Protein AF-A0A7S4DH66-F1 (afdb_monomer_lite)

Sequence (296 aa):
ASFRMEGTQPLGPPASRAYGKSNIKGFPLEKGFASVQVKFEHSSDQASDHWSGTGAANQDSVEALQFEDLRPDNRMARKAELARESRKRKKVYIQNLQEKAKRYQAKVEQLEKRQARFLSTLGLNGGGRDEQNRRLEQMQLLKRMATELEDTKKPQGEKREEIKKLLEAFTSNSRNRQHKISGLVDKVKDCLTPGLQAKYALWLLTQDERFYDESKFWPSLAYQEIGITADQAEKLKANKKLMTERREELNRTLNDLEMLRDRAVRHVNSLNEAIDRMQSHLNPEQQAKFAVWVAK

pLDDT: mean 72.24, std 22.21, range [25.38, 95.62]

Structure (mmCIF, N/CA/C/O backbone):
data_AF-A0A7S4DH66-F1
#
_entry.id   AF-A0A7S4DH66-F1
#
loop_
_atom_site.group_PDB
_atom_site.id
_atom_site.type_symbol
_atom_site.label_atom_id
_atom_site.label_alt_id
_atom_site.label_comp_id
_atom_site.label_asym_id
_atom_site.label_entity_id
_atom_site.label_seq_id
_atom_site.pdbx_PDB_ins_code
_atom_site.Cartn_x
_atom_site.Cartn_y
_atom_site.Cartn_z
_atom_site.occupancy
_atom_site.B_iso_or_equiv
_atom_site.auth_seq_id
_atom_site.auth_comp_id
_atom_site.auth_asym_id
_atom_site.auth_atom_id
_atom_site.pdbx_PDB_model_num
ATOM 1 N N . ALA A 1 1 ? -26.267 -63.030 -6.751 1.00 42.97 1 ALA A N 1
ATOM 2 C CA . ALA A 1 1 ? -26.411 -61.894 -7.679 1.00 42.97 1 ALA A CA 1
ATOM 3 C C . ALA A 1 1 ? -25.036 -61.268 -7.860 1.00 42.97 1 ALA A C 1
ATOM 5 O O . ALA A 1 1 ? -24.485 -60.737 -6.905 1.00 42.97 1 ALA A O 1
ATOM 6 N N . SER A 1 2 ? -24.438 -61.475 -9.030 1.00 32.88 2 SER A N 1
ATOM 7 C CA . SER A 1 2 ? -23.060 -61.105 -9.355 1.00 32.88 2 SER A CA 1
ATOM 8 C C . SER A 1 2 ? -22.958 -59.608 -9.641 1.00 32.88 2 SER A C 1
ATOM 10 O O . SER A 1 2 ? -23.637 -59.121 -10.543 1.00 32.88 2 SER A O 1
ATOM 12 N N . PHE A 1 3 ? -22.115 -58.890 -8.898 1.00 32.00 3 PHE A N 1
ATOM 13 C CA . PHE A 1 3 ? -21.807 -57.483 -9.161 1.00 32.00 3 PHE A CA 1
ATOM 14 C C . PHE A 1 3 ? -20.460 -57.387 -9.883 1.00 32.00 3 PHE A C 1
ATOM 16 O O . PHE A 1 3 ? -19.442 -57.898 -9.418 1.00 32.00 3 PHE A O 1
ATOM 23 N N . ARG A 1 4 ? -20.506 -56.800 -11.077 1.00 33.62 4 ARG A N 1
ATOM 24 C CA . ARG A 1 4 ? -19.429 -56.690 -12.063 1.00 33.62 4 ARG A CA 1
ATOM 25 C C . ARG A 1 4 ? -18.629 -55.416 -11.772 1.00 33.62 4 ARG A C 1
ATOM 27 O O . ARG A 1 4 ? -19.226 -54.358 -11.615 1.00 33.62 4 ARG A O 1
ATOM 34 N N . MET A 1 5 ? -17.302 -55.522 -11.699 1.00 34.84 5 MET A N 1
ATOM 35 C CA . MET A 1 5 ? -16.390 -54.373 -11.662 1.00 34.84 5 MET A CA 1
ATOM 36 C C . MET A 1 5 ? -16.243 -53.795 -13.076 1.00 34.84 5 MET A C 1
ATOM 38 O O . MET A 1 5 ? -15.890 -54.535 -13.996 1.00 34.84 5 MET A O 1
ATOM 42 N N . GLU A 1 6 ? -16.507 -52.498 -13.246 1.00 37.34 6 GLU A N 1
ATOM 43 C CA . GLU A 1 6 ? -16.183 -51.749 -14.465 1.00 37.34 6 GLU A CA 1
ATOM 44 C C . GLU A 1 6 ? -14.878 -50.969 -14.296 1.00 37.34 6 GLU A C 1
ATOM 46 O O . GLU A 1 6 ? -14.558 -50.453 -13.225 1.00 37.34 6 GLU A O 1
ATOM 51 N N . GLY A 1 7 ? -14.106 -50.970 -15.381 1.00 34.94 7 GLY A N 1
ATOM 52 C CA . GLY A 1 7 ? -12.720 -50.544 -15.448 1.00 34.94 7 GLY A CA 1
ATOM 53 C C . GLY A 1 7 ? -12.531 -49.039 -15.610 1.00 34.94 7 GLY A C 1
ATOM 54 O O . GLY A 1 7 ? -13.326 -48.322 -16.212 1.00 34.94 7 GLY A O 1
ATOM 55 N N . THR A 1 8 ? -11.400 -48.596 -15.086 1.00 35.25 8 THR A N 1
ATOM 56 C CA . THR A 1 8 ? -10.808 -47.270 -15.208 1.00 35.25 8 THR A CA 1
ATOM 57 C C . THR A 1 8 ? -10.301 -47.004 -16.632 1.00 35.25 8 THR A C 1
ATOM 59 O O . THR A 1 8 ? -9.522 -47.779 -17.184 1.00 35.25 8 THR A O 1
ATOM 62 N N . GLN A 1 9 ? -10.710 -45.875 -17.221 1.00 40.91 9 GLN A N 1
ATOM 63 C CA . GLN A 1 9 ? -10.116 -45.311 -18.442 1.00 40.91 9 GLN A CA 1
ATOM 64 C C . GLN A 1 9 ? -9.040 -44.262 -18.088 1.00 40.91 9 GLN A C 1
ATOM 66 O O . GLN A 1 9 ? -9.241 -43.495 -17.142 1.00 40.91 9 GLN A O 1
ATOM 71 N N . PRO A 1 10 ? -7.915 -44.180 -18.827 1.00 37.31 10 PRO A N 1
ATOM 72 C CA . PRO A 1 10 ? -6.885 -43.168 -18.609 1.00 37.31 10 PRO A CA 1
ATOM 73 C C . PRO A 1 10 ? -7.208 -41.832 -19.306 1.00 37.31 10 PRO A C 1
ATOM 75 O O . PRO A 1 10 ? -7.624 -41.789 -20.463 1.00 37.31 10 PRO A O 1
ATOM 78 N N . LEU A 1 11 ? -6.971 -40.733 -18.585 1.00 39.19 11 LEU A N 1
ATOM 79 C CA . LEU A 1 11 ? -7.099 -39.347 -19.044 1.00 39.19 11 LEU A CA 1
ATOM 80 C C . LEU A 1 11 ? -5.977 -38.988 -20.036 1.00 39.19 11 LEU A C 1
ATOM 82 O O . LEU A 1 11 ? -4.796 -39.061 -19.697 1.00 39.19 11 LEU A O 1
ATOM 86 N N . GLY A 1 12 ? -6.354 -38.567 -21.245 1.00 36.81 12 GLY A N 1
ATOM 87 C CA . GLY A 1 12 ? -5.457 -37.929 -22.215 1.00 36.81 12 GLY A CA 1
ATOM 88 C C . GLY A 1 12 ? -5.150 -36.459 -21.867 1.00 36.81 12 GLY A C 1
ATOM 89 O O . GLY A 1 12 ? -5.846 -35.859 -21.045 1.00 36.81 12 GLY A O 1
ATOM 90 N N . PRO A 1 13 ? -4.108 -35.860 -22.474 1.00 37.28 13 PRO A N 1
ATOM 91 C CA . PRO A 1 13 ? -3.637 -34.519 -22.127 1.00 37.28 13 PRO A CA 1
ATOM 92 C C . PRO A 1 13 ? -4.559 -33.406 -22.669 1.00 37.28 13 PRO A C 1
ATOM 94 O O . PRO A 1 13 ? -5.161 -33.570 -23.734 1.00 37.28 13 PRO A O 1
ATOM 97 N N . PRO A 1 14 ? -4.669 -32.252 -21.979 1.00 36.53 14 PRO A N 1
ATOM 98 C CA . PRO A 1 14 ? -5.559 -31.175 -22.393 1.00 36.53 14 PRO A CA 1
ATOM 99 C C . PRO A 1 14 ? -4.993 -30.356 -23.562 1.00 36.53 14 PRO A C 1
ATOM 101 O O . PRO A 1 14 ? -3.810 -30.019 -23.614 1.00 36.53 14 PRO A O 1
ATOM 104 N N . ALA A 1 15 ? -5.895 -30.003 -24.478 1.00 33.44 15 ALA A N 1
ATOM 105 C CA . ALA A 1 15 ? -5.651 -29.209 -25.672 1.00 33.44 15 ALA A CA 1
ATOM 106 C C . ALA A 1 15 ? -5.200 -27.767 -25.365 1.00 33.44 15 ALA A C 1
ATOM 108 O O . ALA A 1 15 ? -5.771 -27.072 -24.521 1.00 33.44 15 ALA A O 1
ATOM 109 N N . SER A 1 16 ? -4.200 -27.303 -26.118 1.00 33.69 16 SER A N 1
ATOM 110 C CA . SER A 1 16 ? -3.684 -25.934 -26.115 1.00 33.69 16 SER A CA 1
ATOM 111 C C . SER A 1 16 ? -4.742 -24.938 -26.605 1.00 33.69 16 SER A C 1
ATOM 113 O O . SER A 1 16 ? -5.236 -25.035 -27.728 1.00 33.69 16 SER A O 1
ATOM 115 N N . ARG A 1 17 ? -5.083 -23.954 -25.767 1.00 33.78 17 ARG A N 1
ATOM 116 C CA . ARG A 1 17 ? -6.003 -22.860 -26.107 1.00 33.78 17 ARG A CA 1
ATOM 117 C C . ARG A 1 17 ? -5.214 -21.678 -26.674 1.00 33.78 17 ARG A C 1
ATOM 119 O O . ARG A 1 17 ? -4.280 -21.192 -26.044 1.00 33.78 17 ARG A O 1
ATOM 126 N N . ALA A 1 18 ? -5.605 -21.241 -27.867 1.00 30.48 18 ALA A N 1
ATOM 127 C CA . ALA A 1 18 ? -5.025 -20.127 -28.605 1.00 30.48 18 ALA A CA 1
ATOM 128 C C . ALA A 1 18 ? -5.111 -18.796 -27.833 1.00 30.48 18 ALA A C 1
ATOM 130 O O . ALA A 1 18 ? -6.173 -18.431 -27.325 1.00 30.48 18 ALA A O 1
ATOM 131 N N . TYR A 1 19 ? -4.001 -18.053 -27.787 1.00 32.53 19 TYR A N 1
ATOM 132 C CA . TYR A 1 19 ? -3.951 -16.696 -27.245 1.00 32.53 19 TYR A CA 1
ATOM 133 C C . TYR A 1 19 ? -4.554 -15.700 -28.242 1.00 32.53 19 TYR A C 1
ATOM 135 O O . TYR A 1 19 ? -4.082 -15.545 -29.369 1.00 32.53 19 TYR A O 1
ATOM 143 N N . GLY A 1 20 ? -5.619 -15.026 -27.807 1.00 28.50 20 GLY A N 1
ATOM 144 C CA . GLY A 1 20 ? -6.251 -13.924 -28.522 1.00 28.50 20 GLY A CA 1
ATOM 145 C C . GLY A 1 20 ? -5.393 -12.658 -28.489 1.00 28.50 20 GLY A C 1
ATOM 146 O O . GLY A 1 20 ? -4.830 -12.291 -27.461 1.00 28.50 20 GLY A O 1
ATOM 147 N N . LYS A 1 21 ? -5.325 -11.983 -29.637 1.00 30.56 21 LYS A N 1
ATOM 148 C CA . LYS A 1 21 ? -4.681 -10.680 -29.835 1.00 30.56 21 LYS A CA 1
ATOM 149 C C . LYS A 1 21 ? -5.405 -9.609 -29.008 1.00 30.56 21 LYS A C 1
ATOM 151 O O . LYS A 1 21 ? -6.563 -9.309 -29.292 1.00 30.56 21 LYS A O 1
ATOM 156 N N . SER A 1 22 ? -4.739 -9.007 -28.022 1.00 33.72 22 SER A N 1
ATOM 157 C CA . SER A 1 22 ? -5.239 -7.810 -27.338 1.00 33.72 22 SER A CA 1
ATOM 158 C C . SER A 1 22 ? -4.733 -6.551 -28.046 1.00 33.72 22 SER A C 1
ATOM 160 O O . SER A 1 22 ? -3.543 -6.253 -28.112 1.00 33.72 22 SER A O 1
ATOM 162 N N . ASN A 1 23 ? -5.684 -5.825 -28.624 1.00 31.75 23 ASN A N 1
ATOM 163 C CA . ASN A 1 23 ? -5.510 -4.549 -29.301 1.00 31.75 23 ASN A CA 1
ATOM 164 C C . ASN A 1 23 ? -5.576 -3.435 -28.240 1.00 31.75 23 ASN A C 1
ATOM 166 O O . ASN A 1 23 ? -6.655 -3.174 -27.711 1.00 31.75 23 ASN A O 1
ATOM 170 N N . ILE A 1 24 ? -4.451 -2.803 -27.888 1.00 35.03 24 ILE A N 1
ATOM 171 C CA . ILE A 1 24 ? -4.434 -1.656 -26.963 1.00 35.03 24 ILE A CA 1
ATOM 1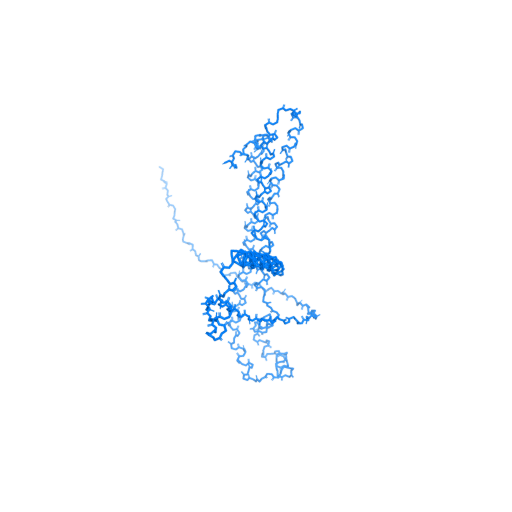72 C C . ILE A 1 24 ? -3.946 -0.420 -27.722 1.00 35.03 24 ILE A C 1
ATOM 174 O O . ILE A 1 24 ? -2.782 -0.316 -28.104 1.00 35.03 24 ILE A O 1
ATOM 178 N N . LYS A 1 25 ? -4.893 0.496 -27.958 1.00 32.78 25 LYS A N 1
ATOM 179 C CA . LYS A 1 25 ? -4.709 1.812 -28.580 1.00 32.78 25 LYS A CA 1
ATOM 180 C C . LYS A 1 25 ? -3.813 2.716 -27.716 1.00 32.78 25 LYS A C 1
ATOM 182 O O . LYS A 1 25 ? -3.770 2.574 -26.498 1.00 32.78 25 LYS A O 1
ATOM 187 N N . GLY A 1 26 ? -3.102 3.620 -28.392 1.00 29.92 26 GLY A N 1
ATOM 188 C CA . GLY A 1 26 ? -2.008 4.443 -27.871 1.00 29.92 26 GLY A CA 1
ATOM 189 C C . GLY A 1 26 ? -2.340 5.394 -26.716 1.00 29.92 26 GLY A C 1
ATOM 190 O O . GLY A 1 26 ? -3.484 5.786 -26.503 1.00 29.92 26 GLY A O 1
ATOM 191 N N . PHE A 1 27 ? -1.284 5.776 -25.997 1.00 33.16 27 PHE A N 1
ATOM 192 C CA . PHE A 1 27 ? -1.305 6.753 -24.909 1.00 33.16 27 PHE A CA 1
ATOM 193 C C . PHE A 1 27 ? -0.785 8.118 -25.395 1.00 33.16 27 PHE A C 1
ATOM 195 O O . PHE A 1 27 ? 0.226 8.149 -26.102 1.00 33.16 27 PHE A O 1
ATOM 202 N N . PRO A 1 28 ? -1.426 9.239 -25.015 1.00 33.78 28 PRO A N 1
ATOM 203 C CA . PRO A 1 28 ? -0.968 10.576 -25.369 1.00 33.78 28 PRO A CA 1
ATOM 204 C C . PRO A 1 28 ? 0.185 11.026 -24.456 1.00 33.78 28 PRO A C 1
ATOM 206 O O . PRO A 1 28 ? 0.188 10.776 -23.252 1.00 33.78 28 PRO A O 1
ATOM 209 N N . LEU A 1 29 ? 1.176 11.689 -25.055 1.00 34.44 29 LEU A N 1
ATOM 210 C CA . LEU A 1 29 ? 2.331 12.294 -24.392 1.00 34.44 29 LEU A CA 1
ATOM 211 C C . LEU A 1 29 ? 2.002 13.737 -23.989 1.00 34.44 29 LEU A C 1
ATOM 213 O O . LEU A 1 29 ? 1.982 14.618 -24.846 1.00 34.44 29 LEU A O 1
ATOM 217 N N . GLU A 1 30 ? 1.790 13.995 -22.698 1.00 32.69 30 GLU A N 1
ATOM 218 C CA . GLU A 1 30 ? 1.794 15.362 -22.162 1.00 32.69 30 GLU A CA 1
ATOM 219 C C . GLU A 1 30 ? 3.194 15.762 -21.679 1.00 32.69 30 GLU A C 1
ATOM 221 O O . GLU A 1 30 ? 3.932 14.985 -21.070 1.00 32.69 30 GLU A O 1
ATOM 226 N N . LYS A 1 31 ? 3.570 16.996 -22.027 1.00 33.97 31 LYS A N 1
ATOM 227 C CA . LYS A 1 31 ? 4.880 17.610 -21.803 1.00 33.97 31 LYS A CA 1
ATOM 228 C C . LYS A 1 31 ? 4.918 18.330 -20.453 1.00 33.97 31 LYS A C 1
ATOM 230 O O . LYS A 1 31 ? 4.022 19.109 -20.154 1.00 33.97 31 LYS A O 1
ATOM 235 N N . GLY A 1 32 ? 6.039 18.193 -19.742 1.00 30.16 32 GLY A N 1
ATOM 236 C CA . GLY A 1 32 ? 6.496 19.173 -18.751 1.00 30.16 32 GLY A CA 1
ATOM 237 C C . GLY A 1 32 ? 7.038 18.555 -17.465 1.00 30.16 32 GLY A C 1
ATOM 238 O O . GLY A 1 32 ? 6.267 18.180 -16.595 1.00 30.16 32 GLY A O 1
ATOM 239 N N . PHE A 1 33 ? 8.365 18.516 -17.305 1.00 28.94 33 PHE A N 1
ATOM 240 C CA . PHE A 1 33 ? 8.993 18.356 -15.990 1.00 28.94 33 PHE A CA 1
ATOM 241 C C . PHE A 1 33 ? 10.180 19.304 -15.838 1.00 28.94 33 PHE A C 1
ATOM 243 O O . PHE A 1 33 ? 11.117 19.292 -16.635 1.00 28.94 33 PHE A O 1
ATOM 250 N N . ALA A 1 34 ? 10.118 20.108 -14.777 1.00 28.95 34 ALA A N 1
ATOM 251 C CA . ALA A 1 34 ? 11.235 20.859 -14.234 1.00 28.95 34 ALA A CA 1
ATOM 252 C C . ALA A 1 34 ? 12.114 19.927 -13.382 1.00 28.95 34 ALA A C 1
ATOM 254 O O . ALA A 1 34 ? 11.617 19.138 -12.577 1.00 28.95 34 ALA A O 1
ATOM 255 N N . SER A 1 35 ? 13.429 20.024 -13.564 1.00 29.34 35 SER A N 1
ATOM 256 C CA . SER A 1 35 ? 14.443 19.255 -12.843 1.00 29.34 35 SER A CA 1
ATOM 257 C C . SER A 1 35 ? 14.685 19.814 -11.437 1.00 29.34 35 SER A C 1
ATOM 259 O O . SER A 1 35 ? 15.022 20.989 -11.298 1.00 29.34 35 SER A O 1
ATOM 261 N N . VAL A 1 36 ? 14.612 18.971 -10.403 1.00 27.59 36 VAL A N 1
ATOM 262 C CA . VAL A 1 36 ? 15.107 19.294 -9.053 1.00 27.59 36 VAL A CA 1
ATOM 263 C C . VAL A 1 36 ? 16.397 18.511 -8.812 1.00 27.59 36 VAL A C 1
ATOM 265 O O . VAL A 1 36 ? 16.381 17.285 -8.738 1.00 27.59 36 VAL A O 1
ATOM 268 N N . GLN A 1 37 ? 17.523 19.220 -8.704 1.00 26.61 37 GLN A N 1
ATOM 269 C CA . GLN A 1 37 ? 18.813 18.654 -8.305 1.00 26.61 37 GLN A CA 1
ATOM 270 C C . GLN A 1 37 ? 18.934 18.642 -6.775 1.00 26.61 37 GLN A C 1
ATOM 272 O O . GLN A 1 37 ? 18.737 19.665 -6.122 1.00 26.61 37 GLN A O 1
ATOM 277 N N . VAL A 1 38 ? 19.301 17.494 -6.202 1.00 28.25 38 VAL A N 1
ATOM 278 C CA . VAL A 1 38 ? 19.601 17.342 -4.770 1.00 28.25 38 VAL A CA 1
ATOM 279 C C . VAL A 1 38 ? 21.114 17.216 -4.601 1.00 28.25 38 VAL A C 1
ATOM 281 O O . VAL A 1 38 ? 21.705 16.225 -5.024 1.00 28.25 38 VAL A O 1
ATOM 284 N N . LYS A 1 39 ? 21.745 18.218 -3.976 1.00 27.55 39 LYS A N 1
ATOM 285 C CA . LYS A 1 39 ? 23.145 18.162 -3.529 1.00 27.55 39 LYS A CA 1
ATOM 286 C C . LYS A 1 39 ? 23.232 17.490 -2.156 1.00 27.55 39 LYS A C 1
ATOM 288 O O . LYS A 1 39 ? 22.525 17.878 -1.227 1.00 27.55 39 LYS A O 1
ATOM 293 N N . PHE A 1 40 ? 24.112 16.500 -2.040 1.00 25.38 40 PHE A N 1
ATOM 294 C CA . PHE A 1 40 ? 24.538 15.904 -0.775 1.00 25.38 40 PHE A CA 1
ATOM 295 C C . PHE A 1 40 ? 25.838 16.577 -0.325 1.00 25.38 40 PHE A C 1
ATOM 297 O O . PHE A 1 40 ? 26.856 16.445 -0.997 1.00 25.38 40 PHE A O 1
ATOM 304 N N . GLU A 1 41 ? 25.816 17.261 0.816 1.00 28.28 41 GLU A N 1
ATOM 305 C CA . GLU A 1 41 ? 27.026 17.720 1.504 1.00 28.28 41 GLU A CA 1
ATOM 306 C C . GLU A 1 41 ? 27.291 16.810 2.709 1.00 28.28 41 GLU A C 1
ATOM 308 O O . GLU A 1 41 ? 26.433 16.634 3.578 1.00 28.28 41 GLU A O 1
ATOM 313 N N . HIS A 1 42 ? 28.477 16.198 2.725 1.00 28.09 42 HIS A N 1
ATOM 314 C CA . HIS A 1 42 ? 29.053 15.520 3.883 1.00 28.09 42 HIS A CA 1
ATOM 315 C C . HIS A 1 42 ? 29.808 16.560 4.718 1.00 28.09 42 HIS A C 1
ATOM 317 O O . HIS A 1 42 ? 30.697 17.228 4.198 1.00 28.09 42 HIS A O 1
ATOM 323 N N . SER A 1 43 ? 29.484 16.677 6.005 1.00 29.91 43 SER A N 1
ATOM 324 C CA . SER A 1 43 ? 30.254 17.477 6.960 1.00 29.91 43 SER A CA 1
ATOM 325 C C . SER A 1 43 ? 30.586 16.607 8.169 1.00 29.91 43 SER A C 1
ATOM 327 O O . SER A 1 43 ? 29.702 16.146 8.896 1.00 29.91 43 SER A O 1
ATOM 329 N N . SER A 1 44 ? 31.877 16.319 8.301 1.00 31.72 44 SER A N 1
ATOM 330 C CA . SER A 1 44 ? 32.512 15.600 9.397 1.00 31.72 44 SER A CA 1
ATOM 331 C C . SER A 1 44 ? 33.162 16.613 10.335 1.00 31.72 44 SER A C 1
ATOM 333 O O . SER A 1 44 ? 34.212 17.148 9.996 1.00 31.72 44 SER A O 1
ATOM 335 N N . ASP A 1 45 ? 32.585 16.826 11.515 1.00 31.11 45 ASP A N 1
ATOM 336 C CA . ASP A 1 45 ? 33.234 17.590 12.583 1.00 31.11 45 ASP A CA 1
ATOM 337 C C . ASP A 1 45 ? 33.462 16.671 13.788 1.00 31.11 45 ASP A C 1
ATOM 339 O O . ASP A 1 45 ? 32.558 16.401 14.583 1.00 31.11 45 ASP A O 1
ATOM 343 N N . GLN A 1 46 ? 34.692 16.166 13.897 1.00 33.38 46 GLN A N 1
ATOM 344 C CA . GLN A 1 46 ? 35.268 15.687 15.150 1.00 33.38 46 GLN A CA 1
ATOM 345 C C . GLN A 1 46 ? 35.965 16.875 15.820 1.00 33.38 46 GLN A C 1
ATOM 347 O O . GLN A 1 46 ? 36.875 17.460 15.240 1.00 33.38 46 GLN A O 1
ATOM 352 N N . ALA A 1 47 ? 35.569 17.209 17.046 1.00 33.72 47 ALA A N 1
ATOM 353 C CA . ALA A 1 47 ? 36.321 18.114 17.908 1.00 33.72 47 ALA A CA 1
ATOM 354 C C . ALA A 1 47 ? 36.508 17.449 19.276 1.00 33.72 47 ALA A C 1
ATOM 356 O O . ALA A 1 47 ? 35.549 17.216 20.014 1.00 33.72 47 ALA A O 1
ATOM 357 N N . SER A 1 48 ? 37.757 17.092 19.563 1.00 34.78 48 SER A N 1
ATOM 358 C CA . SER A 1 48 ? 38.251 16.587 20.839 1.00 34.78 48 SER A CA 1
ATOM 359 C C . SER A 1 48 ? 38.723 17.759 21.701 1.00 34.78 48 SER A C 1
ATOM 361 O O . SER A 1 48 ? 39.736 18.373 21.374 1.00 34.78 48 SER A O 1
ATOM 363 N N . ASP A 1 49 ? 38.044 18.040 22.813 1.00 35.25 49 ASP A N 1
ATOM 364 C CA . ASP A 1 49 ? 38.524 19.019 23.795 1.00 35.25 49 ASP A CA 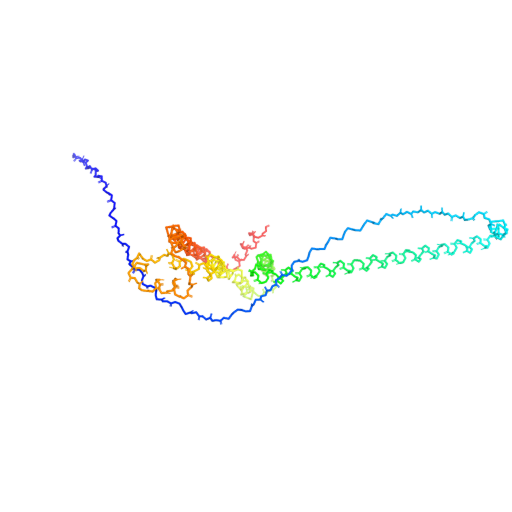1
ATOM 365 C C . ASP A 1 49 ? 39.253 18.298 24.934 1.00 35.25 49 ASP A C 1
ATOM 367 O O . ASP A 1 49 ? 38.657 17.676 25.816 1.00 35.25 49 ASP A O 1
ATOM 371 N N . HIS A 1 50 ? 40.581 18.381 24.873 1.00 28.97 50 HIS A N 1
ATOM 372 C CA . HIS A 1 50 ? 41.526 17.911 25.874 1.00 28.97 50 HIS A CA 1
ATOM 373 C C . HIS A 1 50 ? 41.735 19.029 26.912 1.00 28.97 50 HIS A C 1
ATOM 375 O O . HIS A 1 50 ? 42.130 20.142 26.574 1.00 28.97 50 HIS A O 1
ATOM 381 N N . TRP A 1 51 ? 41.441 18.755 28.184 1.00 33.06 51 TRP A N 1
ATOM 382 C CA . TRP A 1 51 ? 41.663 19.692 29.287 1.00 33.06 51 TRP A CA 1
ATOM 383 C C . TRP A 1 51 ? 43.138 19.646 29.706 1.00 33.06 51 TRP A C 1
ATOM 385 O O . TRP A 1 51 ? 43.557 18.724 30.400 1.00 33.06 51 TRP A O 1
ATOM 395 N N . SER A 1 52 ? 43.926 20.652 29.325 1.00 33.66 52 SER A N 1
ATOM 396 C CA . SER A 1 52 ? 45.285 20.863 29.836 1.00 33.66 52 SER A CA 1
ATOM 397 C C . SER A 1 52 ? 45.270 21.932 30.928 1.00 33.66 52 SER A C 1
ATOM 399 O O . SER A 1 52 ? 45.080 23.118 30.659 1.00 33.66 52 SER A O 1
ATOM 401 N N . GLY A 1 53 ? 45.435 21.506 32.178 1.00 35.59 53 GLY A N 1
ATOM 402 C CA . GLY A 1 53 ? 45.785 22.395 33.277 1.00 35.59 53 GLY A CA 1
ATOM 403 C C . GLY A 1 53 ? 47.297 22.566 33.325 1.00 35.59 53 GLY A C 1
ATOM 404 O O . GLY A 1 53 ? 48.007 21.598 33.572 1.00 35.59 53 GLY A O 1
ATOM 405 N N . THR A 1 54 ? 47.782 23.785 33.128 1.00 35.19 54 THR A N 1
ATOM 406 C CA . THR A 1 54 ? 49.174 24.146 33.407 1.00 35.19 54 THR A CA 1
ATOM 407 C C . THR A 1 54 ? 49.209 25.524 34.050 1.00 35.19 54 THR A C 1
ATOM 409 O O . THR A 1 54 ? 48.884 26.540 33.442 1.00 35.19 54 THR A O 1
ATOM 412 N N . GLY A 1 55 ? 49.574 25.533 35.332 1.00 38.12 55 GLY A N 1
ATOM 413 C CA . GLY A 1 55 ? 50.079 26.716 36.004 1.00 38.12 55 GLY A CA 1
ATOM 414 C C . GLY A 1 55 ? 51.549 26.899 35.646 1.00 38.12 55 GLY A C 1
ATOM 415 O O . GLY A 1 55 ? 52.320 25.944 35.687 1.00 38.12 55 GLY A O 1
ATOM 416 N N . ALA A 1 56 ? 51.925 28.127 35.314 1.00 34.75 56 ALA A N 1
ATOM 417 C CA . ALA A 1 56 ? 53.308 28.571 35.256 1.00 34.75 56 ALA A CA 1
ATOM 418 C C . ALA A 1 56 ? 53.336 30.011 35.783 1.00 34.75 56 ALA A C 1
ATOM 420 O O . ALA A 1 56 ? 52.821 30.926 35.144 1.00 34.75 56 ALA A O 1
ATOM 421 N N . ALA A 1 57 ? 53.853 30.184 37.000 1.00 37.16 57 ALA A N 1
ATOM 422 C CA . ALA A 1 57 ? 54.098 31.484 37.608 1.00 37.16 57 ALA A CA 1
ATOM 423 C C . ALA A 1 57 ? 55.553 31.888 37.335 1.00 37.16 57 ALA A C 1
ATOM 425 O O . ALA A 1 57 ? 56.468 31.110 37.598 1.00 37.16 57 ALA A O 1
ATOM 426 N N . ASN A 1 58 ? 55.734 33.097 36.802 1.00 40.19 58 ASN A N 1
ATOM 427 C CA . ASN A 1 58 ? 57.025 33.748 36.585 1.00 40.19 58 ASN A CA 1
ATOM 428 C C . ASN A 1 58 ? 57.676 34.111 37.933 1.00 40.19 58 ASN A C 1
ATOM 430 O O . ASN A 1 58 ? 56.995 34.597 38.837 1.00 40.19 58 ASN A O 1
ATOM 434 N N . GLN A 1 59 ? 58.981 33.867 38.053 1.00 46.47 59 GLN A N 1
ATOM 435 C CA . GLN A 1 59 ? 59.705 33.737 39.324 1.00 46.47 59 GLN A CA 1
ATOM 436 C C . GLN A 1 59 ? 60.416 35.003 39.837 1.00 46.47 59 GLN A C 1
ATOM 438 O O . GLN A 1 59 ? 60.998 34.933 40.909 1.00 46.47 59 GLN A O 1
ATOM 443 N N . ASP A 1 60 ? 60.302 36.157 39.170 1.00 42.41 60 ASP A N 1
ATOM 444 C CA . ASP A 1 60 ? 61.116 37.347 39.514 1.00 42.41 60 ASP A CA 1
ATOM 445 C C . ASP A 1 60 ? 60.321 38.582 39.978 1.00 42.41 60 ASP A C 1
ATOM 447 O O . ASP A 1 60 ? 60.873 39.659 40.183 1.00 42.41 60 ASP A O 1
ATOM 451 N N . SER A 1 61 ? 59.017 38.436 40.224 1.00 42.62 61 SER A N 1
ATOM 452 C CA . SER A 1 61 ? 58.173 39.464 40.867 1.00 42.62 61 SER A CA 1
ATOM 453 C C . SER A 1 61 ? 57.654 39.034 42.249 1.00 42.62 61 SER A C 1
ATOM 455 O O . SER A 1 61 ? 56.716 39.621 42.786 1.00 42.62 61 SER A O 1
ATOM 457 N N . VAL A 1 62 ? 58.230 37.969 42.816 1.00 46.75 62 VAL A N 1
ATOM 458 C CA . VAL A 1 62 ? 57.628 37.179 43.900 1.00 46.75 62 VAL A CA 1
ATOM 459 C C . VAL A 1 62 ? 57.961 37.707 45.306 1.00 46.75 62 VAL A C 1
ATOM 461 O O . VAL A 1 62 ? 57.140 37.550 46.203 1.00 46.75 62 VAL A O 1
ATOM 464 N N . GLU A 1 63 ? 59.078 38.403 45.526 1.00 44.88 63 GLU A N 1
ATOM 465 C CA . GLU A 1 63 ? 59.457 38.829 46.889 1.00 44.88 63 GLU A CA 1
ATOM 466 C C . GLU A 1 63 ? 58.730 40.090 47.386 1.00 44.88 63 GLU A C 1
ATOM 468 O O . GLU A 1 63 ? 58.353 40.157 48.555 1.00 44.88 63 GLU A O 1
ATOM 473 N N . ALA A 1 64 ? 58.417 41.057 46.515 1.00 44.41 64 ALA A N 1
ATOM 474 C CA . ALA A 1 64 ? 57.673 42.259 46.921 1.00 44.41 64 ALA A CA 1
ATOM 475 C C . ALA A 1 64 ? 56.160 42.005 47.115 1.00 44.41 64 ALA A C 1
ATOM 477 O O . ALA A 1 64 ? 55.499 42.732 47.852 1.00 44.41 64 ALA A O 1
ATOM 478 N N . LEU A 1 65 ? 55.615 40.944 46.506 1.00 49.06 65 LEU A N 1
ATOM 479 C CA . LEU A 1 65 ? 54.211 40.525 46.645 1.00 49.06 65 LEU A CA 1
ATOM 480 C C . LEU A 1 65 ? 53.975 39.564 47.827 1.00 49.06 65 LEU A C 1
ATOM 482 O O . LEU A 1 65 ? 52.832 39.363 48.239 1.00 49.06 65 LEU A O 1
ATOM 486 N N . GLN A 1 66 ? 55.029 38.978 48.404 1.00 49.66 66 GLN A N 1
ATOM 487 C CA . GLN A 1 66 ? 54.915 38.025 49.516 1.00 49.66 66 GLN A CA 1
ATOM 488 C C . GLN A 1 66 ? 54.643 38.683 50.878 1.00 49.66 66 GLN A C 1
ATOM 490 O O . GLN A 1 66 ? 54.078 38.033 51.760 1.00 49.66 66 GLN A O 1
ATOM 495 N N . PHE A 1 67 ? 54.973 39.967 51.064 1.00 47.06 67 PHE A N 1
ATOM 496 C CA . PHE A 1 67 ? 54.762 40.649 52.350 1.00 47.06 67 PHE A CA 1
ATOM 497 C C . PHE A 1 67 ? 53.327 41.176 52.540 1.00 47.06 67 PHE A C 1
ATOM 499 O O . PHE A 1 67 ? 52.851 41.307 53.669 1.00 47.06 67 PHE A O 1
ATOM 506 N N . GLU A 1 68 ? 52.585 41.408 51.453 1.00 51.72 68 GLU A N 1
ATOM 507 C CA . GLU A 1 68 ? 51.154 41.732 51.517 1.00 51.72 68 GLU A CA 1
ATOM 508 C C . GLU A 1 68 ? 50.270 40.476 51.665 1.00 51.72 68 GLU A C 1
ATOM 510 O O . GLU A 1 68 ? 49.199 40.551 52.267 1.00 51.72 68 GLU A O 1
ATOM 515 N N . ASP A 1 69 ? 50.721 39.297 51.221 1.00 50.41 69 ASP A N 1
ATOM 516 C CA . ASP A 1 69 ? 49.959 38.027 51.234 1.00 50.41 69 ASP A CA 1
ATOM 517 C C . ASP A 1 69 ? 49.928 37.319 52.619 1.00 50.41 69 ASP A C 1
ATOM 519 O O . ASP A 1 69 ? 49.332 36.250 52.797 1.00 50.41 69 ASP A O 1
ATOM 523 N N . LEU A 1 70 ? 50.567 37.906 53.640 1.00 54.03 70 LEU A N 1
ATOM 524 C CA . LEU A 1 70 ? 50.557 37.423 55.032 1.00 54.03 70 LEU A CA 1
ATOM 525 C C . LEU A 1 70 ? 49.462 38.065 55.894 1.00 54.03 70 LEU A C 1
ATOM 527 O O . LEU A 1 70 ? 49.156 37.549 56.970 1.00 54.03 70 LEU A O 1
ATOM 531 N N . ARG A 1 71 ? 48.834 39.155 55.431 1.00 61.12 71 ARG A N 1
ATOM 532 C CA . ARG A 1 71 ? 47.706 39.764 56.147 1.00 61.12 71 ARG A CA 1
ATOM 533 C C . ARG A 1 71 ? 46.461 38.882 55.963 1.00 61.12 71 ARG A C 1
ATOM 535 O O . ARG A 1 71 ? 46.100 38.588 54.819 1.00 61.12 71 ARG A O 1
ATOM 542 N N . PRO A 1 72 ? 45.787 38.450 57.047 1.00 62.09 72 PRO A N 1
ATOM 543 C CA . PRO A 1 72 ? 44.584 37.615 56.967 1.00 62.09 72 PRO A CA 1
ATOM 544 C C . PRO A 1 72 ? 43.520 38.173 56.012 1.00 62.09 72 PRO A C 1
ATOM 546 O O . PRO A 1 72 ? 42.888 37.408 55.281 1.00 62.09 72 PRO A O 1
ATOM 549 N N . ASP A 1 73 ? 43.398 39.499 55.949 1.00 66.06 73 ASP A N 1
ATOM 550 C CA . ASP A 1 73 ? 42.442 40.210 55.097 1.00 66.06 73 ASP A CA 1
ATOM 551 C C . ASP A 1 73 ? 42.733 40.038 53.600 1.00 66.06 73 ASP A C 1
ATOM 553 O O . ASP A 1 73 ? 41.811 39.806 52.819 1.00 66.06 73 ASP A O 1
ATOM 557 N N . ASN A 1 74 ? 44.007 40.025 53.197 1.00 69.31 74 ASN A N 1
ATOM 558 C CA . ASN A 1 74 ? 44.409 39.827 51.800 1.00 69.31 74 ASN A CA 1
ATOM 559 C C . ASN A 1 74 ? 44.197 38.373 51.354 1.00 69.31 74 ASN A C 1
ATOM 561 O O . ASN A 1 74 ? 43.722 38.112 50.245 1.00 69.31 74 ASN A O 1
ATOM 565 N N . ARG A 1 75 ? 44.419 37.407 52.256 1.00 70.38 75 ARG A N 1
ATOM 566 C CA . ARG A 1 75 ? 44.089 35.991 52.012 1.00 70.38 75 ARG A CA 1
ATOM 567 C C . ARG A 1 75 ? 42.586 35.769 51.890 1.00 70.38 75 ARG A C 1
ATOM 569 O O . ARG A 1 75 ? 42.147 34.987 51.043 1.00 70.38 75 ARG A O 1
ATOM 576 N N . MET A 1 76 ? 41.789 36.434 52.727 1.00 71.62 76 MET A N 1
ATOM 577 C CA . MET A 1 76 ? 40.330 36.377 52.638 1.00 71.62 76 MET A CA 1
ATOM 578 C C . MET A 1 76 ? 39.811 37.050 51.367 1.00 71.62 76 MET A C 1
ATOM 580 O O . MET A 1 76 ? 38.953 36.471 50.703 1.00 71.62 76 MET A O 1
ATOM 584 N N . ALA A 1 77 ? 40.369 38.198 50.976 1.00 76.50 77 ALA A N 1
ATOM 585 C CA . ALA A 1 77 ? 40.041 38.872 49.723 1.00 76.50 77 ALA A CA 1
ATOM 586 C C . ALA A 1 77 ? 40.342 37.980 48.508 1.00 76.50 77 ALA A C 1
ATOM 588 O O . ALA A 1 77 ? 39.468 37.773 47.667 1.00 76.50 77 ALA A O 1
ATOM 589 N N . ARG A 1 78 ? 41.514 37.335 48.474 1.00 76.25 78 ARG A N 1
ATOM 590 C CA . ARG A 1 78 ? 41.903 36.405 47.403 1.00 76.25 78 ARG A CA 1
ATOM 591 C C . ARG A 1 78 ? 41.034 35.146 47.370 1.00 76.25 78 ARG A C 1
ATOM 593 O O . ARG A 1 78 ? 40.615 34.711 46.301 1.00 76.25 78 ARG A O 1
ATOM 600 N N . LYS A 1 79 ? 40.686 34.567 48.528 1.00 78.56 79 LYS A N 1
ATOM 601 C CA . LYS A 1 79 ? 39.718 33.454 48.608 1.00 78.56 79 LYS A CA 1
ATOM 602 C C . LYS A 1 79 ? 38.325 33.877 48.134 1.00 78.56 79 LYS A C 1
ATOM 604 O O . LYS A 1 79 ? 37.662 33.105 47.442 1.00 78.56 79 LYS A O 1
ATOM 609 N N . ALA A 1 80 ? 37.888 35.087 48.476 1.00 80.06 80 ALA A N 1
ATOM 610 C CA . ALA A 1 80 ? 36.618 35.641 48.022 1.00 80.06 80 ALA A CA 1
ATOM 611 C C . ALA A 1 80 ? 36.615 35.873 46.503 1.00 80.06 80 ALA A C 1
ATOM 613 O O . ALA A 1 80 ? 35.624 35.566 45.838 1.00 80.06 80 ALA A O 1
ATOM 614 N N . GLU A 1 81 ? 37.724 36.344 45.937 1.00 79.62 81 GLU A N 1
ATOM 615 C CA . GLU A 1 81 ? 37.901 36.527 44.498 1.00 79.62 81 GLU A CA 1
ATOM 616 C C . GLU A 1 81 ? 37.932 35.187 43.748 1.00 79.62 81 GLU A C 1
ATOM 618 O O . GLU A 1 81 ? 37.143 34.985 42.826 1.00 79.62 81 GLU A O 1
ATOM 623 N N . LEU A 1 82 ? 38.708 34.207 44.221 1.00 77.94 82 LEU A N 1
ATOM 624 C CA . LEU A 1 82 ? 38.725 32.847 43.668 1.00 77.94 82 LEU A CA 1
ATOM 625 C C . LEU A 1 82 ? 37.347 32.170 43.743 1.00 77.94 82 LEU A C 1
ATOM 627 O O . LEU A 1 82 ? 36.939 31.466 42.815 1.00 77.94 82 LEU A O 1
ATOM 631 N N . ALA A 1 83 ? 36.588 32.404 44.818 1.00 84.31 83 ALA A N 1
ATOM 632 C CA . ALA A 1 83 ? 35.215 31.922 44.939 1.00 84.31 83 ALA A CA 1
ATOM 633 C C . ALA A 1 83 ? 34.273 32.609 43.935 1.00 84.31 83 ALA A C 1
ATOM 635 O O . ALA A 1 83 ? 33.416 31.942 43.348 1.00 84.31 83 ALA A O 1
ATOM 636 N N . ARG A 1 84 ? 34.432 33.919 43.694 1.00 87.44 84 ARG A N 1
ATOM 637 C CA . ARG A 1 84 ? 33.685 34.656 42.659 1.00 87.44 84 ARG A CA 1
ATOM 638 C C . ARG A 1 84 ? 34.021 34.141 41.263 1.00 87.44 84 ARG A C 1
ATOM 640 O O . ARG A 1 84 ? 33.102 33.876 40.490 1.00 87.44 84 ARG A O 1
ATOM 647 N N . GLU A 1 85 ? 35.296 33.925 40.958 1.00 82.62 85 GLU A N 1
ATOM 648 C CA . GLU A 1 85 ? 35.723 33.349 39.684 1.00 82.62 85 GLU A CA 1
ATOM 649 C C . GLU A 1 85 ? 35.207 31.926 39.485 1.00 82.62 85 GLU A C 1
ATOM 651 O O . GLU A 1 85 ? 34.712 31.601 38.410 1.00 82.62 85 GLU A O 1
ATOM 656 N N . SER A 1 86 ? 35.269 31.077 40.514 1.00 87.69 86 SER A N 1
ATOM 657 C CA . SER A 1 86 ? 34.729 29.716 40.461 1.00 87.69 86 SER A CA 1
ATOM 658 C C . SER A 1 86 ? 33.224 29.727 40.179 1.00 87.69 86 SER A C 1
ATOM 660 O O . SER A 1 86 ? 32.747 29.036 39.274 1.00 87.69 86 SER A O 1
ATOM 662 N N . ARG A 1 87 ? 32.469 30.596 40.869 1.00 88.44 87 ARG A N 1
ATOM 663 C CA . ARG A 1 87 ? 31.037 30.810 40.602 1.00 88.44 87 ARG A CA 1
ATOM 664 C C . ARG A 1 87 ? 30.797 31.314 39.178 1.00 88.44 87 ARG A C 1
ATOM 666 O O . ARG A 1 87 ? 29.879 30.827 38.520 1.00 88.44 87 ARG A O 1
ATOM 673 N N . LYS A 1 88 ? 31.625 32.238 38.679 1.00 92.12 88 LYS A N 1
ATOM 674 C CA . LYS A 1 88 ? 31.549 32.766 37.307 1.00 92.12 88 LYS A CA 1
ATOM 675 C C . LYS A 1 88 ? 31.813 31.666 36.274 1.00 92.12 88 LYS A C 1
ATOM 677 O O . LYS A 1 88 ? 30.996 31.491 35.376 1.00 92.12 88 LYS A O 1
ATOM 682 N N . ARG A 1 89 ? 32.875 30.871 36.444 1.00 88.38 89 ARG A N 1
ATOM 683 C CA . ARG A 1 89 ? 33.210 29.718 35.589 1.00 88.38 89 ARG A CA 1
ATOM 684 C C . ARG A 1 89 ? 32.079 28.690 35.571 1.00 88.38 89 ARG A C 1
ATOM 686 O O . ARG A 1 89 ? 31.643 28.284 34.498 1.00 88.38 89 ARG A O 1
ATOM 693 N N . LYS A 1 90 ? 31.534 28.335 36.741 1.00 90.62 90 LYS A N 1
ATOM 694 C CA . LYS A 1 90 ? 30.396 27.408 36.847 1.00 90.62 90 LYS A CA 1
ATOM 695 C C . LYS A 1 90 ? 29.142 27.960 36.166 1.00 90.62 90 LYS A C 1
ATOM 697 O O . LYS A 1 90 ? 28.466 27.218 35.462 1.00 90.62 90 LYS A O 1
ATOM 702 N N . LYS A 1 91 ? 28.846 29.255 36.329 1.00 94.50 91 LYS A N 1
ATOM 703 C CA . LYS A 1 91 ? 27.717 29.917 35.658 1.00 94.50 91 LYS A CA 1
ATOM 704 C C . LYS A 1 91 ? 27.862 29.862 34.136 1.00 94.50 91 LYS A C 1
ATOM 706 O O . LYS A 1 91 ? 26.918 29.454 33.471 1.00 94.50 91 LYS A O 1
ATOM 711 N N . VAL A 1 92 ? 29.037 30.205 33.607 1.00 90.94 92 VAL A N 1
ATOM 712 C CA . VAL A 1 92 ? 29.326 30.141 32.164 1.00 90.94 92 VAL A CA 1
ATOM 713 C C . VAL A 1 92 ? 29.220 28.706 31.647 1.00 90.94 92 VAL A C 1
ATOM 715 O O . VAL A 1 92 ? 28.593 28.472 30.622 1.00 90.94 92 VAL A O 1
ATOM 718 N N . TYR A 1 93 ? 29.752 27.724 32.378 1.00 90.19 93 TYR A N 1
ATOM 719 C CA . TYR A 1 93 ? 29.641 26.314 32.000 1.00 90.19 93 TYR A CA 1
ATOM 720 C C . TYR A 1 93 ? 28.182 25.839 31.936 1.00 90.19 93 TYR A C 1
ATOM 722 O O . TYR A 1 93 ? 27.780 25.219 30.955 1.00 90.19 93 TYR A O 1
ATOM 730 N N . ILE A 1 94 ? 27.367 26.179 32.942 1.00 92.25 94 ILE A N 1
ATOM 731 C CA . ILE A 1 94 ? 25.935 25.847 32.959 1.00 92.25 94 ILE A CA 1
ATOM 732 C C . ILE A 1 94 ? 25.203 26.534 31.800 1.00 92.25 94 ILE A C 1
ATOM 734 O O . ILE A 1 94 ? 24.405 25.886 31.128 1.00 92.25 94 ILE A O 1
ATOM 738 N N . GLN A 1 95 ? 25.495 27.807 31.525 1.00 92.31 95 GLN A N 1
ATOM 739 C CA . GLN A 1 95 ? 24.910 28.529 30.391 1.00 92.31 95 GLN A CA 1
ATOM 740 C C . GLN A 1 95 ? 25.282 27.878 29.053 1.00 92.31 95 GLN A C 1
ATOM 742 O O . GLN A 1 95 ? 24.404 27.632 28.230 1.00 92.31 95 GLN A O 1
ATOM 747 N N . ASN A 1 96 ? 26.549 27.501 28.871 1.00 91.69 96 ASN A N 1
ATOM 748 C CA . ASN A 1 96 ? 27.010 26.799 27.674 1.00 91.69 96 ASN A CA 1
ATOM 749 C C . ASN A 1 96 ? 26.344 25.424 27.525 1.00 91.69 96 ASN A C 1
ATOM 751 O O . ASN A 1 96 ? 25.990 25.030 26.415 1.00 91.69 96 ASN A O 1
ATOM 755 N N . LEU A 1 97 ? 26.142 24.686 28.622 1.00 91.75 97 LEU A N 1
ATOM 756 C CA . LEU A 1 97 ? 25.406 23.419 28.597 1.00 91.75 97 LEU A CA 1
ATOM 757 C C . LEU A 1 97 ? 23.933 23.617 28.228 1.00 91.75 97 LEU A C 1
ATOM 759 O O . LEU A 1 97 ? 23.413 22.860 27.412 1.00 91.75 97 LEU A O 1
ATOM 763 N N . GLN A 1 98 ? 23.271 24.635 28.781 1.00 92.06 98 GLN A N 1
ATOM 764 C CA . GLN A 1 98 ? 21.888 24.974 28.436 1.00 92.06 98 GLN A CA 1
ATOM 765 C C . GLN A 1 98 ? 21.759 25.361 26.961 1.00 92.06 98 GLN A C 1
ATOM 767 O O . GLN A 1 98 ? 20.833 24.921 26.281 1.00 92.06 98 GLN A O 1
ATOM 772 N N . GLU A 1 99 ? 22.709 26.136 26.441 1.00 93.69 99 GLU A N 1
ATOM 773 C CA . GLU A 1 99 ? 22.727 26.510 25.033 1.00 93.69 99 GLU A CA 1
ATOM 774 C C . GLU A 1 99 ? 22.979 25.298 24.129 1.00 93.69 99 GLU A C 1
ATOM 776 O O . GLU A 1 99 ? 22.269 25.114 23.140 1.00 93.69 99 GLU A O 1
ATOM 781 N N . LYS A 1 100 ? 23.923 24.417 24.489 1.00 90.62 100 LYS A N 1
ATOM 782 C CA . LYS A 1 100 ? 24.155 23.150 23.777 1.00 90.62 100 LYS A CA 1
ATOM 783 C C . LYS A 1 100 ? 22.908 22.264 23.787 1.00 90.62 100 LYS A C 1
ATOM 785 O O . LYS A 1 100 ? 22.524 21.769 22.732 1.00 90.62 100 LYS A O 1
ATOM 790 N N . ALA A 1 101 ? 22.237 22.114 24.929 1.00 91.00 101 ALA A N 1
ATOM 791 C CA . ALA A 1 101 ? 20.990 21.357 25.030 1.00 91.00 101 ALA A CA 1
ATOM 792 C C . ALA A 1 101 ? 19.900 21.944 24.120 1.00 91.00 101 ALA A C 1
ATOM 794 O O . ALA A 1 101 ? 19.287 21.211 23.347 1.00 91.00 101 ALA A O 1
ATOM 795 N N . LYS A 1 102 ? 19.729 23.273 24.122 1.00 93.69 102 LYS A N 1
ATOM 796 C CA . LYS A 1 102 ? 18.780 23.968 23.241 1.00 93.69 102 LYS A CA 1
ATOM 797 C C . LYS A 1 102 ? 19.119 23.774 21.759 1.00 93.69 102 LYS A C 1
ATOM 799 O O . LYS A 1 102 ? 18.224 23.520 20.956 1.00 93.69 102 LYS A O 1
ATOM 804 N N . ARG A 1 103 ? 20.403 23.846 21.388 1.00 93.25 103 ARG A N 1
ATOM 805 C CA . ARG A 1 103 ? 20.879 23.588 20.016 1.00 93.25 103 ARG A CA 1
ATOM 806 C C . ARG A 1 103 ? 20.609 22.145 19.589 1.00 93.25 103 ARG A C 1
ATOM 808 O O . ARG A 1 103 ? 20.118 21.930 18.484 1.00 93.25 103 ARG A O 1
ATOM 815 N N . TYR A 1 104 ? 20.888 21.164 20.447 1.00 90.81 104 TYR A N 1
ATOM 816 C CA . TYR A 1 104 ? 20.595 19.762 20.146 1.00 90.81 104 TYR A CA 1
ATOM 817 C C . TYR A 1 104 ? 19.096 19.506 20.026 1.00 90.81 104 TYR A C 1
ATOM 819 O O . TYR A 1 104 ? 18.681 18.842 19.082 1.00 90.81 104 TYR A O 1
ATOM 827 N N . GLN A 1 105 ? 18.279 20.090 20.900 1.00 90.62 105 GLN A N 1
ATOM 828 C CA . GLN A 1 105 ? 16.825 19.968 20.834 1.00 90.62 105 GLN A CA 1
ATOM 829 C C . GLN A 1 105 ? 16.262 20.560 19.532 1.00 90.62 105 GLN A C 1
ATOM 831 O O . GLN A 1 105 ? 15.476 19.905 18.852 1.00 90.62 105 GLN A O 1
ATOM 836 N N . ALA A 1 106 ? 16.740 21.738 19.117 1.00 92.06 106 ALA A N 1
ATOM 837 C CA . ALA A 1 106 ? 16.372 22.334 17.832 1.00 92.06 106 ALA A CA 1
ATOM 838 C C . ALA A 1 106 ? 16.820 21.473 16.636 1.00 92.06 106 ALA A C 1
ATOM 840 O O . ALA A 1 106 ? 16.092 21.345 15.652 1.00 92.06 106 ALA A O 1
ATOM 841 N N . LYS A 1 107 ? 18.003 20.849 16.716 1.00 90.06 107 LYS A N 1
ATOM 842 C CA . LYS A 1 107 ? 18.511 19.956 15.664 1.00 90.06 107 LYS A CA 1
ATOM 843 C C . LYS A 1 107 ? 17.694 18.667 15.569 1.00 90.06 107 LYS A C 1
ATOM 845 O O . LYS A 1 107 ? 17.402 18.237 14.458 1.00 90.06 107 LYS A O 1
ATOM 850 N N . VAL A 1 108 ? 17.284 18.086 16.698 1.00 89.56 108 VAL A N 1
ATOM 851 C CA . VAL A 1 108 ? 16.356 16.943 16.733 1.00 89.56 108 VAL A CA 1
ATOM 852 C C . VAL A 1 108 ? 15.031 17.329 16.087 1.00 89.56 108 VAL A C 1
ATOM 854 O O . VAL A 1 108 ? 14.614 16.666 15.145 1.00 89.56 108 VAL A O 1
ATOM 857 N N . GLU A 1 109 ? 14.431 18.452 16.482 1.00 90.00 109 GLU A N 1
ATOM 858 C CA . GLU A 1 109 ? 13.164 18.917 15.906 1.00 90.00 109 GLU A CA 1
ATOM 859 C C . GLU A 1 109 ? 13.278 19.170 14.389 1.00 90.00 109 GLU A C 1
ATOM 861 O O . GLU A 1 109 ? 12.385 18.835 13.607 1.00 90.00 109 GLU A O 1
ATOM 866 N N . GLN A 1 110 ? 14.398 19.735 13.932 1.00 89.69 110 GLN A N 1
ATOM 867 C CA . GLN A 1 110 ? 14.660 19.943 12.510 1.00 89.69 110 GLN A CA 1
ATOM 868 C C . GLN A 1 110 ? 14.818 18.617 11.755 1.00 89.69 110 GLN A C 1
ATOM 870 O O . GLN A 1 110 ? 14.287 18.478 10.649 1.00 89.69 110 GLN A O 1
ATOM 875 N N . LEU A 1 111 ? 15.533 17.647 12.331 1.00 85.19 111 LEU A N 1
ATOM 876 C CA . LEU A 1 111 ? 15.706 16.315 11.755 1.00 85.19 111 LEU A CA 1
ATOM 877 C C . LEU A 1 111 ? 14.380 15.557 11.703 1.00 85.19 111 LEU A C 1
ATOM 879 O O . LEU A 1 111 ? 14.065 14.988 10.663 1.00 85.19 111 LEU A O 1
ATOM 883 N N . GLU A 1 112 ? 13.561 15.631 12.748 1.00 80.88 112 GLU A N 1
ATOM 884 C CA . GLU A 1 112 ? 12.213 15.062 12.777 1.00 80.88 112 GLU A CA 1
ATOM 885 C C . GLU A 1 112 ? 11.312 15.702 11.716 1.00 80.88 112 GLU A C 1
ATOM 887 O O . GLU A 1 112 ? 10.635 14.994 10.970 1.00 80.88 112 GLU A O 1
ATOM 892 N N . LYS A 1 113 ? 11.344 17.034 11.564 1.00 81.00 113 LYS A N 1
ATOM 893 C CA . LYS A 1 113 ? 10.610 17.741 10.499 1.00 81.00 113 LYS A CA 1
ATOM 894 C C . LYS A 1 113 ? 11.102 17.351 9.107 1.00 81.00 113 LYS A C 1
ATOM 896 O O . LYS A 1 113 ? 10.292 17.224 8.190 1.00 81.00 113 LYS A O 1
ATOM 901 N N . ARG A 1 114 ? 12.412 17.175 8.916 1.00 78.31 114 ARG A N 1
ATOM 902 C CA . ARG A 1 114 ? 12.995 16.752 7.633 1.00 78.31 114 ARG A CA 1
ATOM 903 C C . ARG A 1 114 ? 12.638 15.303 7.315 1.00 78.31 114 ARG A C 1
ATOM 905 O O . ARG A 1 114 ? 12.260 15.020 6.182 1.00 78.31 114 ARG A O 1
ATOM 912 N N . GLN A 1 115 ? 12.701 14.419 8.305 1.00 72.81 115 GLN A N 1
ATOM 913 C CA . GLN A 1 115 ? 12.283 13.026 8.196 1.00 72.81 115 GLN A CA 1
ATOM 914 C C . GLN A 1 115 ? 10.793 12.939 7.861 1.00 72.81 115 GLN A C 1
ATOM 916 O O . GLN A 1 115 ? 10.430 12.262 6.906 1.00 72.81 115 GLN A O 1
ATOM 921 N N . ALA A 1 116 ? 9.944 13.692 8.564 1.00 70.75 116 ALA A N 1
ATOM 922 C CA . ALA A 1 116 ? 8.518 13.766 8.278 1.00 70.75 116 ALA A CA 1
ATOM 923 C C . ALA A 1 116 ? 8.251 14.278 6.855 1.00 70.75 116 ALA A C 1
ATOM 925 O O . ALA A 1 116 ? 7.429 13.702 6.155 1.00 70.75 116 ALA A O 1
ATOM 926 N N . ARG A 1 117 ? 8.958 15.308 6.373 1.00 73.00 117 ARG A N 1
ATOM 927 C CA . ARG A 1 117 ? 8.815 15.768 4.979 1.00 73.00 117 ARG A CA 1
ATOM 928 C C . ARG A 1 117 ? 9.259 14.710 3.973 1.00 73.00 117 ARG A C 1
ATOM 930 O O . ARG A 1 117 ? 8.514 14.429 3.049 1.00 73.00 117 ARG A O 1
ATOM 937 N N . PHE A 1 118 ? 10.421 14.094 4.172 1.00 70.19 118 PHE A N 1
ATOM 938 C CA . PHE A 1 118 ? 10.956 13.063 3.278 1.00 70.19 118 PHE A CA 1
ATOM 939 C C . PHE A 1 118 ? 10.035 11.838 3.186 1.00 70.19 118 PHE A C 1
ATOM 941 O O . PHE A 1 118 ? 9.706 11.374 2.097 1.00 70.19 118 PHE A O 1
ATOM 948 N N . LEU A 1 119 ? 9.542 11.360 4.327 1.00 58.16 119 LEU A N 1
ATOM 949 C CA . LEU A 1 119 ? 8.571 10.270 4.393 1.00 58.16 119 LEU A CA 1
ATOM 950 C C . LEU A 1 119 ? 7.195 10.675 3.838 1.00 58.16 119 LEU A C 1
ATOM 952 O O . LEU A 1 119 ? 6.484 9.821 3.310 1.00 58.16 119 LEU A O 1
ATOM 956 N N . SER A 1 120 ? 6.819 11.957 3.918 1.00 58.91 120 SER A N 1
ATOM 957 C CA . SER A 1 120 ? 5.627 12.502 3.254 1.00 58.91 120 SER A CA 1
ATOM 958 C C . SER A 1 120 ? 5.780 12.476 1.735 1.00 58.91 120 SER A C 1
ATOM 960 O O . SER A 1 120 ? 4.873 12.024 1.046 1.00 58.91 120 SER A O 1
ATOM 962 N N . THR A 1 121 ? 6.933 12.906 1.215 1.00 62.94 121 THR A N 1
ATOM 963 C CA . THR A 1 121 ? 7.258 12.883 -0.219 1.00 62.94 121 THR A CA 1
ATOM 964 C C . THR A 1 121 ? 7.274 11.460 -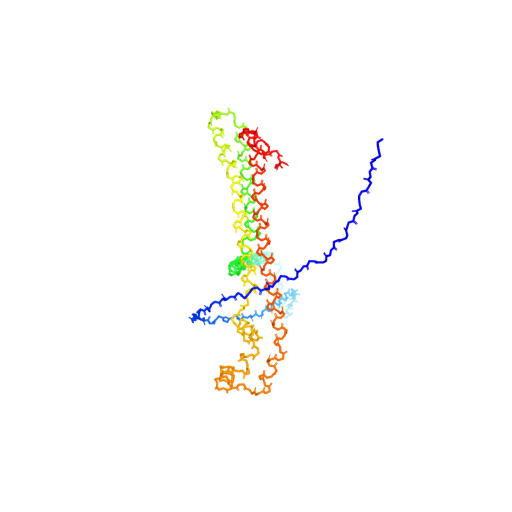0.776 1.00 62.94 121 THR A C 1
ATOM 966 O O . THR A 1 121 ? 6.843 11.242 -1.901 1.00 62.94 121 THR A O 1
ATOM 969 N N . LEU A 1 122 ? 7.718 10.480 0.015 1.00 55.28 122 LEU A N 1
ATOM 970 C CA . LEU A 1 122 ? 7.706 9.063 -0.365 1.00 55.28 122 LEU A CA 1
ATOM 971 C C . LEU A 1 122 ? 6.362 8.360 -0.096 1.00 55.28 122 LEU A C 1
ATOM 973 O O . LEU A 1 122 ? 6.221 7.175 -0.385 1.00 55.28 122 LEU A O 1
ATOM 977 N N . GLY A 1 123 ? 5.374 9.039 0.498 1.00 51.50 123 GLY A N 1
ATOM 978 C CA . GLY A 1 123 ? 4.095 8.421 0.866 1.00 51.50 123 GLY A CA 1
ATOM 979 C C . GLY A 1 123 ? 4.217 7.292 1.905 1.00 51.50 123 GLY A C 1
ATOM 980 O O . GLY A 1 123 ? 3.327 6.439 1.987 1.00 51.50 123 GLY A O 1
ATOM 981 N N . LEU A 1 124 ? 5.310 7.278 2.680 1.00 52.59 124 LEU A N 1
ATOM 982 C CA . LEU A 1 124 ? 5.658 6.280 3.703 1.00 52.59 124 LEU A CA 1
ATOM 983 C C . LEU A 1 124 ? 5.361 6.753 5.137 1.00 52.59 124 LEU A C 1
ATOM 985 O O . LEU A 1 124 ? 5.472 5.975 6.083 1.00 52.59 124 LEU A O 1
ATOM 989 N N . ASN A 1 125 ? 4.950 8.012 5.308 1.00 48.31 125 ASN A N 1
ATOM 990 C CA . ASN A 1 125 ? 4.715 8.638 6.615 1.00 48.31 125 ASN A CA 1
ATOM 991 C C . ASN A 1 125 ? 3.644 7.952 7.489 1.00 48.31 125 ASN A C 1
ATOM 993 O O . ASN A 1 125 ? 3.634 8.153 8.700 1.00 48.31 125 ASN A O 1
ATOM 997 N N . GLY A 1 126 ? 2.766 7.135 6.902 1.00 49.25 126 GLY A N 1
ATOM 998 C CA . GLY A 1 126 ? 1.603 6.558 7.588 1.00 49.25 126 GLY A CA 1
ATOM 999 C C . GLY A 1 126 ? 1.737 5.101 8.054 1.00 49.25 126 GLY A C 1
ATOM 1000 O O . GLY A 1 126 ? 0.763 4.473 8.460 1.00 49.25 126 GLY A O 1
ATOM 1001 N N . GLY A 1 127 ? 2.920 4.489 7.950 1.00 52.47 127 GLY A N 1
ATOM 1002 C CA . GLY A 1 127 ? 3.082 3.065 8.273 1.00 52.47 127 GLY A CA 1
ATOM 1003 C C . GLY A 1 127 ? 2.994 2.776 9.774 1.00 52.47 127 GLY A C 1
ATOM 1004 O O . GLY A 1 127 ? 2.040 2.160 10.243 1.00 52.47 127 GLY A O 1
ATOM 1005 N N . GLY A 1 128 ? 4.008 3.220 10.523 1.00 54.66 128 GLY A N 1
ATOM 1006 C CA . GLY A 1 128 ? 4.162 2.897 11.947 1.00 54.66 128 GLY A CA 1
ATOM 1007 C C . GLY A 1 128 ? 3.423 3.844 12.893 1.00 54.66 128 GLY A C 1
ATOM 1008 O O . GLY A 1 128 ? 2.808 3.389 13.855 1.00 54.66 128 GLY A O 1
ATOM 1009 N N . ARG A 1 129 ? 3.431 5.153 12.608 1.00 58.59 129 ARG A N 1
ATOM 1010 C CA . ARG A 1 129 ? 2.801 6.163 13.475 1.00 58.59 129 ARG A CA 1
ATOM 1011 C C . ARG A 1 129 ? 1.272 6.087 13.410 1.00 58.59 129 ARG A C 1
ATOM 1013 O O . ARG A 1 129 ? 0.627 6.100 14.452 1.00 58.59 129 ARG A O 1
ATOM 1020 N N . ASP A 1 130 ? 0.702 5.869 12.223 1.00 65.69 130 ASP A N 1
ATOM 1021 C CA . ASP A 1 130 ? -0.744 5.646 12.099 1.00 65.69 130 ASP A CA 1
ATOM 1022 C C . ASP A 1 130 ? -1.162 4.305 12.698 1.00 65.69 130 ASP A C 1
ATOM 1024 O O . ASP A 1 130 ? -2.277 4.181 13.181 1.00 65.69 130 ASP A O 1
ATOM 1028 N N . GLU A 1 131 ? -0.308 3.279 12.659 1.00 66.69 131 GLU A N 1
ATOM 1029 C CA . GLU A 1 131 ? -0.639 1.993 13.279 1.00 66.69 131 GLU A CA 1
ATOM 1030 C C . GLU A 1 131 ? -0.666 2.092 14.801 1.00 66.69 131 GLU A C 1
ATOM 1032 O O . GLU A 1 131 ? -1.590 1.593 15.441 1.00 66.69 131 GLU A O 1
ATOM 1037 N N . GLN A 1 132 ? 0.303 2.799 15.380 1.00 71.00 132 GLN A N 1
ATOM 1038 C CA . GLN A 1 132 ? 0.325 3.072 16.809 1.00 71.00 132 GLN A CA 1
ATOM 1039 C C . GLN A 1 132 ? -0.851 3.962 17.234 1.00 71.00 132 GLN A C 1
ATOM 1041 O O . GLN A 1 132 ? -1.502 3.655 18.230 1.00 71.00 132 GLN A O 1
ATOM 1046 N N . ASN A 1 133 ? -1.186 4.994 16.453 1.00 78.75 133 ASN A N 1
ATOM 1047 C CA . ASN A 1 133 ? -2.371 5.821 16.695 1.00 78.75 133 ASN A CA 1
ATOM 1048 C C . ASN A 1 133 ? -3.667 5.011 16.582 1.00 78.75 133 ASN A C 1
ATOM 1050 O O . ASN A 1 133 ? -4.493 5.082 17.483 1.00 78.75 133 ASN A O 1
ATOM 1054 N N . ARG A 1 134 ? -3.814 4.156 15.562 1.00 75.81 134 ARG A N 1
ATOM 1055 C CA . ARG A 1 134 ? -4.977 3.261 15.419 1.00 75.81 134 ARG A CA 1
ATOM 1056 C C . ARG A 1 134 ? -5.125 2.312 16.605 1.00 75.81 134 ARG A C 1
ATOM 1058 O O . ARG A 1 134 ? -6.235 2.101 17.084 1.00 75.81 134 ARG A O 1
ATOM 1065 N N . ARG A 1 135 ? -4.021 1.745 17.100 1.00 80.25 135 ARG A N 1
ATOM 1066 C CA . ARG A 1 135 ? -4.036 0.903 18.307 1.00 80.25 135 ARG A CA 1
ATOM 1067 C C . ARG A 1 135 ? -4.443 1.695 19.545 1.00 80.25 135 ARG A C 1
ATOM 1069 O O . ARG A 1 135 ? -5.228 1.198 20.347 1.00 80.25 135 ARG A O 1
ATOM 1076 N N . LEU A 1 136 ? -3.942 2.921 19.696 1.00 84.38 136 LEU A N 1
ATOM 1077 C CA . LEU A 1 136 ? -4.331 3.813 20.790 1.00 84.38 136 LEU A CA 1
ATOM 1078 C C . LEU A 1 136 ? -5.820 4.170 20.720 1.00 84.38 136 LEU A C 1
ATOM 1080 O O . LEU A 1 136 ? -6.499 4.087 21.738 1.00 84.38 136 LEU A O 1
ATOM 1084 N N . GLU A 1 137 ? -6.338 4.500 19.538 1.00 85.06 137 GLU A N 1
ATOM 1085 C CA . GLU A 1 137 ? -7.761 4.769 19.300 1.00 85.06 137 GLU A CA 1
ATOM 1086 C C . GLU A 1 137 ? -8.626 3.548 19.638 1.00 85.06 137 GLU A C 1
ATOM 1088 O O . GLU A 1 137 ? -9.592 3.668 20.389 1.00 85.06 137 GLU A O 1
ATOM 1093 N N . GLN A 1 138 ? -8.247 2.352 19.175 1.00 85.12 138 GLN A N 1
ATOM 1094 C CA . GLN A 1 138 ? -8.946 1.109 19.521 1.00 85.12 138 GLN A CA 1
ATOM 1095 C C . GLN A 1 138 ? -8.934 0.847 21.031 1.00 85.12 138 GLN A C 1
ATOM 1097 O O . GLN A 1 138 ? -9.969 0.518 21.610 1.00 85.12 138 GLN A O 1
ATOM 1102 N N . MET A 1 139 ? -7.792 1.045 21.693 1.00 87.31 139 MET A N 1
ATOM 1103 C CA . MET A 1 139 ? -7.684 0.898 23.145 1.00 87.31 139 MET A CA 1
ATOM 1104 C C . MET A 1 139 ? -8.553 1.929 23.885 1.00 87.31 139 MET A C 1
ATOM 1106 O O . MET A 1 139 ? -9.147 1.608 24.912 1.00 87.31 139 MET A O 1
ATOM 1110 N N . GLN A 1 140 ? -8.661 3.160 23.379 1.00 89.31 140 GLN A N 1
ATOM 1111 C CA . GLN A 1 140 ? -9.548 4.179 23.947 1.00 89.31 140 GLN A CA 1
ATOM 1112 C C . GLN A 1 140 ? -11.025 3.801 23.792 1.00 89.31 140 GLN A C 1
ATOM 1114 O O . GLN A 1 140 ? -11.781 3.960 24.750 1.00 89.31 140 GLN A O 1
ATOM 1119 N N . LEU A 1 141 ? -11.431 3.257 22.639 1.00 89.38 141 LEU A N 1
ATOM 1120 C CA . LEU A 1 141 ? -12.790 2.744 22.430 1.00 89.38 141 LEU A CA 1
ATOM 1121 C C . LEU A 1 141 ? -13.115 1.610 23.409 1.00 89.38 141 LEU A C 1
ATOM 1123 O O . LEU A 1 141 ? -14.168 1.631 24.040 1.00 89.38 141 LEU A O 1
ATOM 1127 N N . LEU A 1 142 ? -12.187 0.669 23.603 1.00 89.56 142 LEU A N 1
ATOM 1128 C CA . LEU A 1 142 ? -12.337 -0.435 24.557 1.00 89.56 142 LEU A CA 1
ATOM 1129 C C . LEU A 1 142 ? -12.455 0.052 26.004 1.00 89.56 142 LEU A C 1
ATOM 1131 O O . LEU A 1 142 ? -13.326 -0.411 26.738 1.00 89.56 142 LEU A O 1
ATOM 1135 N N . LYS A 1 143 ? -11.639 1.033 26.406 1.00 90.12 143 LYS A N 1
ATOM 1136 C CA . LYS A 1 143 ? -11.746 1.657 27.734 1.00 90.12 143 LYS A CA 1
ATOM 1137 C C . LYS A 1 143 ? -13.097 2.341 27.937 1.00 90.12 143 LYS A C 1
ATOM 1139 O O . LYS A 1 143 ? -13.699 2.162 28.988 1.00 90.12 143 LYS A O 1
ATOM 1144 N N . ARG A 1 144 ? -13.591 3.077 26.935 1.00 90.19 144 ARG A N 1
ATOM 1145 C CA . ARG A 1 144 ? -14.917 3.715 26.992 1.00 90.19 144 ARG A CA 1
ATOM 1146 C C . ARG A 1 144 ? -16.045 2.686 27.063 1.00 90.19 144 ARG A C 1
ATOM 1148 O O . ARG A 1 144 ? -16.965 2.848 27.854 1.00 90.19 144 ARG A O 1
ATOM 1155 N N . MET A 1 145 ? -15.954 1.598 26.297 1.00 88.75 145 MET A N 1
ATOM 1156 C CA . MET A 1 145 ? -16.920 0.500 26.398 1.00 88.75 145 MET A CA 1
ATOM 1157 C C . MET A 1 145 ? -16.924 -0.118 27.800 1.00 88.75 145 MET A C 1
ATOM 1159 O O . MET A 1 145 ? -17.995 -0.369 28.342 1.00 88.75 145 MET A O 1
ATOM 1163 N N . ALA A 1 146 ? -15.753 -0.315 28.416 1.00 89.56 146 ALA A N 1
ATOM 1164 C CA . ALA A 1 146 ? -15.661 -0.817 29.786 1.00 89.56 146 ALA A CA 1
ATOM 1165 C C . ALA A 1 146 ? -16.328 0.133 30.796 1.00 89.56 146 ALA A C 1
ATOM 1167 O O . ALA A 1 146 ? -17.120 -0.319 31.620 1.00 89.56 146 ALA A O 1
ATOM 1168 N N . THR A 1 147 ? -16.086 1.444 30.688 1.00 90.00 147 THR A N 1
ATOM 1169 C CA . THR A 1 147 ? -16.710 2.430 31.584 1.00 90.00 147 THR A CA 1
ATOM 1170 C C . THR A 1 147 ? -18.225 2.490 31.415 1.00 90.00 147 THR A C 1
ATOM 1172 O O . THR A 1 147 ? -18.942 2.509 32.408 1.00 90.00 147 THR A O 1
ATOM 1175 N N . GLU A 1 148 ? -18.733 2.457 30.179 1.00 88.56 148 GLU A N 1
ATOM 1176 C CA . GLU A 1 148 ? -20.182 2.443 29.929 1.00 88.56 148 GLU A CA 1
ATOM 1177 C C . GLU A 1 148 ? -20.834 1.155 30.454 1.00 88.56 148 GLU A C 1
ATOM 1179 O O . GLU A 1 148 ? -21.948 1.186 30.975 1.00 88.56 148 GLU A O 1
ATOM 1184 N N . LEU A 1 149 ? -20.139 0.012 30.382 1.00 86.56 149 LEU A N 1
ATOM 1185 C CA . LEU A 1 149 ? -20.615 -1.255 30.943 1.00 86.56 149 LEU A CA 1
ATOM 1186 C C . LEU A 1 149 ? -20.697 -1.237 32.477 1.00 86.56 149 LEU A C 1
ATOM 1188 O O . LEU A 1 149 ? -21.635 -1.826 33.019 1.00 86.56 149 LEU A O 1
ATOM 1192 N N . GLU A 1 150 ? -19.776 -0.556 33.158 1.00 87.19 150 GLU A N 1
ATOM 1193 C CA . GLU A 1 150 ? -19.741 -0.422 34.623 1.00 87.19 150 GLU A CA 1
ATOM 1194 C C . GLU A 1 150 ? -20.663 0.685 35.157 1.00 87.19 150 GLU A C 1
ATOM 1196 O O . GLU A 1 150 ? -21.081 0.629 36.315 1.00 87.19 150 GLU A O 1
ATOM 1201 N N . ASP A 1 151 ? -21.033 1.663 34.323 1.00 83.38 151 ASP A N 1
ATOM 1202 C CA . ASP A 1 151 ? -21.924 2.746 34.733 1.00 83.38 151 ASP A CA 1
ATOM 1203 C C . ASP A 1 151 ? -23.337 2.209 35.022 1.00 83.38 151 ASP A C 1
ATOM 1205 O O . ASP A 1 151 ? -24.047 1.705 34.142 1.00 83.38 151 ASP A O 1
ATOM 1209 N N . THR A 1 152 ? -23.720 2.282 36.296 1.00 74.88 152 THR A N 1
ATOM 1210 C CA . THR A 1 152 ? -25.022 1.862 36.835 1.00 74.88 152 THR A CA 1
ATOM 1211 C C . THR A 1 152 ? -26.001 3.026 36.971 1.00 74.88 152 THR A C 1
ATOM 1213 O O . THR A 1 152 ? -27.168 2.798 37.279 1.00 74.88 152 THR A O 1
ATOM 1216 N N . LYS A 1 153 ? -25.548 4.269 36.749 1.00 78.12 153 LYS A N 1
ATOM 1217 C CA . LYS A 1 153 ? -26.345 5.484 36.964 1.00 78.12 153 LYS A CA 1
ATOM 1218 C C . LYS A 1 153 ? -27.120 5.919 35.721 1.00 78.12 153 LYS A C 1
ATOM 1220 O O . LYS A 1 153 ? -28.119 6.621 35.856 1.00 78.12 153 LYS A O 1
ATOM 1225 N N . LYS A 1 154 ? -26.675 5.526 34.524 1.00 79.50 154 LYS A N 1
ATOM 1226 C CA . LYS A 1 154 ? -27.347 5.874 33.264 1.00 79.50 154 LYS A CA 1
ATOM 1227 C C . LYS A 1 154 ? -28.602 5.029 33.011 1.00 79.50 154 LYS A C 1
ATOM 1229 O O . LYS A 1 154 ? -28.602 3.831 33.313 1.00 79.50 154 LYS A O 1
ATOM 1234 N N . PRO A 1 155 ? -29.643 5.605 32.380 1.00 82.38 155 PRO A N 1
ATOM 1235 C CA . PRO A 1 155 ? -30.779 4.842 31.878 1.00 82.38 155 PRO A CA 1
ATOM 1236 C C . PRO A 1 155 ? -30.324 3.723 30.931 1.00 82.38 155 PRO A C 1
ATOM 1238 O O . PRO A 1 155 ? -29.491 3.931 30.047 1.00 82.38 155 PRO A O 1
ATOM 1241 N N . GLN A 1 156 ? -30.913 2.536 31.082 1.00 77.12 156 GLN A N 1
ATOM 1242 C CA . GLN A 1 156 ? -30.549 1.329 30.326 1.00 77.12 156 GLN A CA 1
ATOM 1243 C C . GLN A 1 156 ? -30.612 1.522 28.796 1.00 77.12 156 GLN A C 1
ATOM 1245 O O . GLN A 1 156 ? -29.765 1.004 28.070 1.00 77.12 156 GLN A O 1
ATOM 1250 N N . GLY A 1 157 ? -31.569 2.317 28.303 1.00 78.88 157 GLY A N 1
ATOM 1251 C CA . GLY A 1 157 ? -31.699 2.635 26.876 1.00 78.88 157 GLY A CA 1
ATOM 1252 C C . GLY A 1 157 ? -30.558 3.502 26.333 1.00 78.88 157 GLY A C 1
ATOM 1253 O O . GLY A 1 157 ? -29.980 3.178 25.298 1.00 78.88 157 GLY A O 1
ATOM 1254 N N . GLU A 1 158 ? -30.182 4.560 27.054 1.00 82.31 158 GLU A N 1
ATOM 1255 C CA . GLU A 1 158 ? -29.093 5.465 26.652 1.00 82.31 158 GLU A CA 1
ATOM 1256 C C . GLU A 1 158 ? -27.739 4.750 26.650 1.00 82.31 158 GLU A C 1
ATOM 1258 O O . GLU A 1 158 ? -26.949 4.896 25.718 1.00 82.31 158 GLU A O 1
ATOM 1263 N N . LYS A 1 159 ? -27.508 3.900 27.656 1.00 83.50 159 LYS A N 1
ATOM 1264 C CA . LYS A 1 159 ? -26.323 3.042 27.750 1.00 83.50 159 LYS A CA 1
ATOM 1265 C C . LYS A 1 159 ? -26.195 2.104 26.548 1.00 83.50 159 LYS A C 1
ATOM 1267 O O . LYS A 1 159 ? -25.113 1.975 25.976 1.00 83.50 159 LYS A O 1
ATOM 1272 N N . ARG A 1 160 ? -27.290 1.452 26.144 1.00 84.19 160 ARG A N 1
ATOM 1273 C CA . ARG A 1 160 ? -27.295 0.549 24.983 1.00 84.19 160 ARG A CA 1
ATOM 1274 C C . ARG A 1 160 ? -26.956 1.264 23.681 1.00 84.19 160 ARG A C 1
ATOM 1276 O O . ARG A 1 160 ? -26.182 0.721 22.894 1.00 84.19 160 ARG A O 1
ATOM 1283 N N . GLU A 1 161 ? -27.511 2.451 23.458 1.00 86.75 161 GLU A N 1
ATOM 1284 C CA . GLU A 1 161 ? -27.233 3.220 22.242 1.00 86.75 161 GLU A CA 1
ATOM 1285 C C . GLU A 1 161 ? -25.787 3.717 22.188 1.00 86.75 161 GLU A C 1
ATOM 1287 O O . GLU A 1 161 ? -25.147 3.647 21.138 1.00 86.75 161 GLU A O 1
ATOM 1292 N N . GLU A 1 162 ? -25.223 4.150 23.316 1.00 88.94 162 GLU A N 1
ATOM 1293 C CA . GLU A 1 162 ? -23.820 4.568 23.357 1.00 88.94 162 GLU A CA 1
ATOM 1294 C C . GLU A 1 162 ? -22.865 3.388 23.114 1.00 88.94 162 GLU A C 1
ATOM 1296 O O . GLU A 1 162 ? -21.936 3.486 22.311 1.00 88.94 162 GLU A O 1
ATOM 1301 N N . ILE A 1 163 ? -23.140 2.226 23.718 1.00 88.50 163 ILE A N 1
ATOM 1302 C CA . ILE A 1 163 ? -22.384 0.992 23.461 1.00 88.50 163 ILE A CA 1
ATOM 1303 C C . ILE A 1 163 ? -22.453 0.599 21.981 1.00 88.50 163 ILE A C 1
ATOM 1305 O O . ILE A 1 163 ? -21.437 0.215 21.399 1.00 88.50 163 ILE A O 1
ATOM 1309 N N . LYS A 1 164 ? -23.625 0.721 21.350 1.00 88.00 164 LYS A N 1
ATOM 1310 C CA . LYS A 1 164 ? -23.800 0.420 19.927 1.00 88.00 164 LYS A CA 1
ATOM 1311 C C . LYS A 1 164 ? -22.942 1.332 19.046 1.00 88.00 164 LYS A C 1
ATOM 1313 O O . LYS A 1 164 ? -22.235 0.830 18.177 1.00 88.00 164 LYS A O 1
ATOM 1318 N N . LYS A 1 165 ? -22.916 2.641 19.319 1.00 89.75 165 LYS A N 1
ATOM 1319 C CA . LYS A 1 165 ? -22.042 3.592 18.604 1.00 89.75 165 LYS A CA 1
ATOM 1320 C C . LYS A 1 165 ? -20.561 3.255 18.771 1.00 89.75 165 LYS A C 1
ATOM 1322 O O . LYS A 1 165 ? -19.804 3.300 17.802 1.00 89.75 165 LYS A O 1
ATOM 1327 N N . LEU A 1 166 ? -20.136 2.903 19.987 1.00 89.31 166 LEU A N 1
ATOM 1328 C CA . LEU A 1 166 ? -18.748 2.516 20.261 1.00 89.31 166 LEU A CA 1
ATOM 1329 C C . LEU A 1 166 ? -18.359 1.221 19.533 1.00 89.31 166 LEU A C 1
ATOM 1331 O O . LEU A 1 166 ? -17.252 1.132 19.000 1.00 89.31 166 LEU A O 1
ATOM 1335 N N . LEU A 1 167 ? -19.270 0.24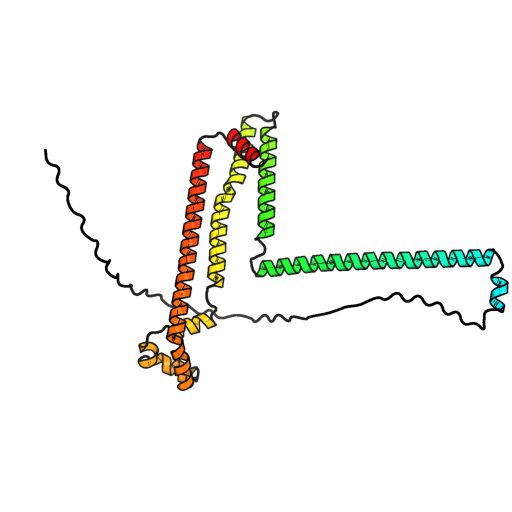7 19.464 1.00 86.94 167 LEU A N 1
ATOM 1336 C CA . LEU A 1 167 ? -19.084 -0.989 18.703 1.00 86.94 167 LEU A CA 1
ATOM 1337 C C . LEU A 1 167 ? -19.003 -0.726 17.200 1.00 86.94 167 LEU A C 1
ATOM 1339 O O . LEU A 1 167 ? -18.090 -1.236 16.557 1.00 86.94 167 LEU A O 1
ATOM 1343 N N . GLU A 1 168 ? -19.890 0.101 16.647 1.00 85.56 168 GLU A N 1
ATOM 1344 C CA . GLU A 1 168 ? -19.840 0.505 15.238 1.00 85.56 168 GLU A CA 1
ATOM 1345 C C . GLU A 1 168 ? -18.516 1.211 14.907 1.00 85.56 168 GLU A C 1
ATOM 1347 O O . GLU A 1 168 ? -17.884 0.904 13.897 1.00 85.56 168 GLU A O 1
ATOM 1352 N N . ALA A 1 169 ? -18.028 2.099 15.778 1.00 84.62 169 ALA A N 1
ATOM 1353 C CA . ALA A 1 169 ? -16.721 2.738 15.609 1.00 84.62 169 ALA A CA 1
ATOM 1354 C C . ALA A 1 169 ? -15.559 1.726 15.669 1.00 84.62 169 ALA A C 1
ATOM 1356 O O . ALA A 1 169 ? -14.597 1.830 14.903 1.00 84.62 169 ALA A O 1
ATOM 1357 N N . PHE A 1 170 ? -15.656 0.722 16.543 1.00 81.75 170 PHE A N 1
ATOM 1358 C CA . PHE A 1 170 ? -14.661 -0.341 16.678 1.00 81.75 170 PHE A CA 1
ATOM 1359 C C . PHE A 1 170 ? -14.628 -1.269 15.446 1.00 81.75 170 PHE A C 1
ATOM 1361 O O . PHE A 1 170 ? -13.547 -1.642 14.977 1.00 81.75 170 PHE A O 1
ATOM 1368 N N . THR A 1 171 ? -15.788 -1.600 14.868 1.00 78.00 171 THR A N 1
ATOM 1369 C CA . THR A 1 171 ? -15.917 -2.508 13.711 1.00 78.00 171 THR A CA 1
ATOM 1370 C C . THR A 1 171 ? -15.722 -1.814 12.358 1.00 78.00 171 THR A C 1
ATOM 1372 O O . THR A 1 171 ? -15.164 -2.424 11.440 1.00 78.00 171 THR A O 1
ATOM 1375 N N . SER A 1 172 ? -16.067 -0.524 12.235 1.00 72.50 172 SER A N 1
ATOM 1376 C CA . SER A 1 172 ? -15.942 0.299 11.010 1.00 72.50 172 SER A CA 1
ATOM 1377 C C . SER A 1 172 ? -14.518 0.332 10.420 1.00 72.50 172 SER A C 1
ATOM 1379 O O . SER A 1 172 ? -14.313 0.558 9.224 1.00 72.50 172 SER A O 1
ATOM 1381 N N . ASN A 1 173 ? -13.513 -0.039 11.219 1.00 65.94 173 ASN A N 1
ATOM 1382 C CA . ASN A 1 173 ? -12.132 -0.266 10.793 1.00 65.94 173 ASN A CA 1
ATOM 1383 C C . ASN A 1 173 ? -12.008 -1.225 9.580 1.00 65.94 173 ASN A C 1
ATOM 1385 O O . ASN A 1 173 ? -11.047 -1.142 8.818 1.00 65.94 173 ASN A O 1
ATOM 1389 N N . SER A 1 174 ? -12.986 -2.101 9.341 1.00 65.44 174 SER A N 1
ATOM 1390 C CA . SER A 1 174 ? -12.950 -3.098 8.266 1.00 65.44 174 SER A CA 1
ATOM 1391 C C . SER A 1 174 ? -12.883 -2.532 6.841 1.00 65.44 174 SER A C 1
ATOM 1393 O O . SER A 1 174 ? -12.040 -2.966 6.050 1.00 65.44 174 SER A O 1
ATOM 1395 N N . ARG A 1 175 ? -13.702 -1.522 6.519 1.00 66.81 175 ARG A N 1
ATOM 1396 C CA . ARG A 1 175 ? -13.701 -0.888 5.189 1.00 66.81 175 ARG A CA 1
ATOM 1397 C C . ARG A 1 175 ? -12.409 -0.113 4.965 1.00 66.81 175 ARG A C 1
ATOM 1399 O O . ARG A 1 175 ? -11.845 -0.154 3.872 1.00 66.81 175 ARG A O 1
ATOM 1406 N N . ASN A 1 176 ? -11.873 0.497 6.019 1.00 73.44 176 ASN A N 1
ATOM 1407 C CA . ASN A 1 176 ? -10.583 1.182 5.971 1.00 73.44 176 ASN A CA 1
ATOM 1408 C C . ASN A 1 176 ? -9.434 0.209 5.659 1.00 73.44 176 ASN A C 1
ATOM 1410 O O . ASN A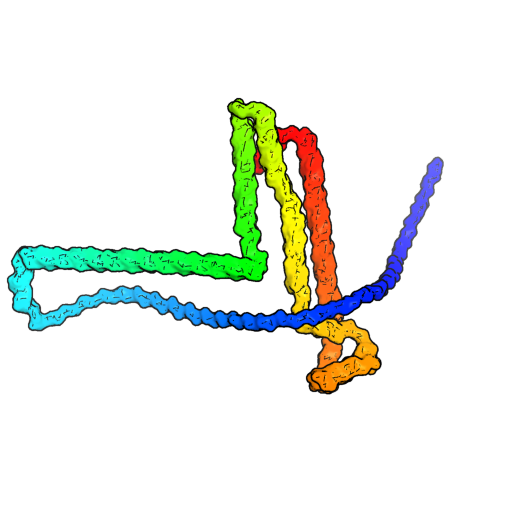 1 176 ? -8.521 0.565 4.914 1.00 73.44 176 ASN A O 1
ATOM 1414 N N . ARG A 1 177 ? -9.492 -1.040 6.150 1.00 75.69 177 ARG A N 1
ATOM 1415 C CA . ARG A 1 177 ? -8.495 -2.073 5.809 1.00 75.69 177 ARG A CA 1
ATOM 1416 C C . ARG A 1 177 ? -8.505 -2.421 4.320 1.00 75.69 177 ARG A C 1
ATOM 1418 O O . ARG A 1 177 ? -7.433 -2.537 3.735 1.00 75.69 177 ARG A O 1
ATOM 1425 N N . GLN A 1 178 ? -9.676 -2.531 3.694 1.00 79.75 178 GLN A N 1
ATOM 1426 C CA . GLN A 1 178 ? -9.793 -2.847 2.260 1.00 79.75 178 GLN A CA 1
ATOM 1427 C C . GLN A 1 178 ? -9.208 -1.752 1.368 1.00 79.75 178 GLN A C 1
ATOM 1429 O O . GLN A 1 178 ? -8.406 -2.035 0.474 1.00 79.75 178 GLN A O 1
ATOM 1434 N N . HIS A 1 179 ? -9.563 -0.496 1.647 1.00 78.06 179 HIS A N 1
ATOM 1435 C CA . HIS A 1 179 ? -9.027 0.659 0.925 1.00 78.06 179 HIS A CA 1
ATOM 1436 C C . HIS A 1 179 ? -7.512 0.764 1.112 1.00 78.06 179 HIS A C 1
ATOM 1438 O O . HIS A 1 179 ? -6.785 1.016 0.156 1.00 78.06 179 HIS A O 1
ATOM 1444 N N . LYS A 1 180 ? -7.016 0.493 2.326 1.00 83.12 180 LYS A N 1
ATOM 1445 C CA . LYS A 1 180 ? -5.581 0.504 2.619 1.00 83.12 180 LYS A CA 1
ATOM 1446 C C . LYS A 1 180 ? -4.820 -0.587 1.866 1.00 83.12 180 LYS A C 1
ATOM 1448 O O . LYS A 1 180 ? -3.755 -0.305 1.330 1.00 83.12 180 LYS A O 1
ATOM 1453 N N . ILE A 1 181 ? -5.348 -1.810 1.813 1.00 84.38 181 ILE A N 1
ATOM 1454 C CA . ILE A 1 181 ? -4.746 -2.905 1.039 1.00 84.38 181 ILE A CA 1
ATOM 1455 C C . ILE A 1 181 ? -4.680 -2.522 -0.440 1.00 84.38 181 ILE A C 1
ATOM 1457 O O . ILE A 1 181 ? -3.615 -2.622 -1.040 1.00 84.38 181 ILE A O 1
ATOM 1461 N N . SER A 1 182 ? -5.789 -2.031 -0.998 1.00 85.50 182 SER A N 1
ATOM 1462 C CA . SER A 1 182 ? -5.852 -1.621 -2.406 1.00 85.50 182 SER A CA 1
ATOM 1463 C C . SER A 1 182 ? -4.839 -0.513 -2.703 1.00 85.50 182 SER A C 1
ATOM 1465 O O . SER A 1 182 ? -4.009 -0.674 -3.589 1.00 85.50 182 SER A O 1
ATOM 1467 N N . GLY A 1 183 ? -4.792 0.531 -1.870 1.00 85.50 183 GLY A N 1
ATOM 1468 C CA . GLY A 1 183 ? -3.835 1.624 -2.040 1.00 85.50 183 GLY A CA 1
ATOM 1469 C C . GLY A 1 183 ? -2.367 1.211 -1.875 1.00 85.50 183 GLY A C 1
ATOM 1470 O O . GLY A 1 183 ? -1.491 1.809 -2.494 1.00 85.50 183 GLY A O 1
ATOM 1471 N N . LEU A 1 184 ? -2.055 0.194 -1.062 1.00 86.62 184 LEU A N 1
ATOM 1472 C CA . LEU A 1 184 ? -0.697 -0.362 -0.996 1.00 86.62 184 LEU A CA 1
ATOM 1473 C C . LEU A 1 184 ? -0.344 -1.139 -2.266 1.00 86.62 184 LEU A C 1
ATOM 1475 O O . LEU A 1 184 ? 0.772 -1.001 -2.759 1.00 86.62 184 LEU A O 1
ATOM 1479 N N . VAL A 1 185 ? -1.282 -1.922 -2.804 1.00 90.12 185 VAL A N 1
ATOM 1480 C CA . VAL A 1 185 ? -1.087 -2.623 -4.081 1.00 90.12 185 VAL A CA 1
ATOM 1481 C C . VAL A 1 185 ? -0.879 -1.622 -5.217 1.00 90.12 185 VAL A C 1
ATOM 1483 O O . VAL A 1 185 ? 0.040 -1.810 -6.010 1.00 90.12 185 VAL A O 1
ATOM 1486 N N . ASP A 1 186 ? -1.649 -0.534 -5.252 1.00 88.38 186 ASP A N 1
ATOM 1487 C CA . ASP A 1 186 ? -1.497 0.523 -6.257 1.00 88.38 186 ASP A CA 1
ATOM 1488 C C . ASP A 1 186 ? -0.110 1.176 -6.180 1.00 88.38 186 ASP A C 1
ATOM 1490 O O . ASP A 1 186 ? 0.563 1.306 -7.196 1.00 88.38 186 ASP A O 1
ATOM 1494 N N . LYS A 1 187 ? 0.400 1.463 -4.974 1.00 88.44 187 LYS A N 1
ATOM 1495 C CA . LYS A 1 187 ? 1.776 1.966 -4.803 1.00 88.44 187 LYS A CA 1
ATOM 1496 C C . LYS A 1 187 ? 2.830 0.997 -5.335 1.00 88.44 187 LYS A C 1
ATOM 1498 O O . LYS A 1 187 ? 3.789 1.423 -5.972 1.00 88.44 187 LYS A O 1
ATOM 1503 N N . VAL A 1 188 ? 2.677 -0.304 -5.077 1.00 89.75 188 VAL A N 1
ATOM 1504 C CA . VAL A 1 188 ? 3.604 -1.314 -5.614 1.00 89.75 188 VAL A CA 1
ATOM 1505 C C . VAL A 1 188 ? 3.507 -1.362 -7.140 1.00 89.75 188 VAL A C 1
ATOM 1507 O O . VAL A 1 188 ? 4.534 -1.416 -7.814 1.00 89.75 188 VAL A O 1
ATOM 1510 N N . LYS A 1 189 ? 2.293 -1.280 -7.695 1.00 89.56 189 LYS A N 1
ATOM 1511 C CA . LYS A 1 189 ? 2.049 -1.214 -9.140 1.00 89.56 189 LYS A CA 1
ATOM 1512 C C . LYS A 1 189 ? 2.701 0.017 -9.772 1.00 89.56 189 LYS A C 1
ATOM 1514 O O . LYS A 1 189 ? 3.333 -0.111 -10.820 1.00 89.56 189 LYS A O 1
ATOM 1519 N N . ASP A 1 190 ? 2.630 1.172 -9.122 1.00 88.12 190 ASP A N 1
ATOM 1520 C CA . ASP A 1 190 ? 3.286 2.398 -9.578 1.00 88.12 190 ASP A CA 1
ATOM 1521 C C . ASP A 1 190 ? 4.814 2.260 -9.565 1.00 88.12 190 ASP A C 1
ATOM 1523 O O . ASP A 1 190 ? 5.471 2.639 -10.532 1.00 88.12 190 ASP A O 1
ATOM 1527 N N . CYS A 1 191 ? 5.392 1.650 -8.524 1.00 88.50 191 CYS A N 1
ATOM 1528 C CA . CYS A 1 191 ? 6.835 1.393 -8.451 1.00 88.50 191 CYS A CA 1
ATOM 1529 C C . CYS A 1 191 ? 7.331 0.391 -9.502 1.00 88.50 191 CYS A C 1
ATOM 1531 O O . CYS A 1 191 ? 8.465 0.500 -9.967 1.00 88.50 191 CYS A O 1
ATOM 1533 N N . LEU A 1 192 ? 6.507 -0.595 -9.857 1.00 89.56 192 LEU A N 1
ATOM 1534 C CA . LEU A 1 192 ? 6.822 -1.570 -10.903 1.00 89.56 192 LEU A CA 1
ATOM 1535 C C . LEU A 1 192 ? 6.582 -1.022 -12.308 1.00 89.56 192 LEU A C 1
ATOM 1537 O O . LEU A 1 192 ? 7.152 -1.536 -13.271 1.00 89.56 192 LEU A O 1
ATOM 1541 N N . THR A 1 193 ? 5.741 0.003 -12.443 1.00 87.62 193 THR A N 1
ATOM 1542 C CA . THR A 1 193 ? 5.468 0.626 -13.733 1.00 87.62 193 THR A CA 1
ATOM 1543 C C . THR A 1 193 ? 6.757 1.270 -14.250 1.00 87.62 193 THR A C 1
ATOM 1545 O O . THR A 1 193 ? 7.296 2.172 -13.608 1.00 87.62 193 THR A O 1
ATOM 1548 N N . PRO A 1 194 ? 7.272 0.848 -15.419 1.00 87.50 194 PRO A N 1
ATOM 1549 C CA . PRO A 1 194 ? 8.533 1.366 -15.928 1.00 87.50 194 PRO A CA 1
ATOM 1550 C C . PRO A 1 194 ? 8.463 2.883 -16.134 1.00 87.50 194 PRO A C 1
ATOM 1552 O O . PRO A 1 194 ? 7.448 3.403 -16.598 1.00 87.50 194 PRO A O 1
ATOM 1555 N N . GLY A 1 195 ? 9.551 3.600 -15.850 1.00 86.94 195 GLY A N 1
ATOM 1556 C CA . GLY A 1 195 ? 9.674 5.016 -16.217 1.00 86.94 195 GLY A CA 1
ATOM 1557 C C . GLY A 1 195 ? 9.593 5.224 -17.736 1.00 86.94 195 GLY A C 1
ATOM 1558 O O . GLY A 1 195 ? 9.740 4.273 -18.506 1.00 86.94 195 GLY A O 1
ATOM 1559 N N . LEU A 1 196 ? 9.386 6.464 -18.190 1.00 83.69 196 LEU A N 1
ATOM 1560 C CA . LEU A 1 196 ? 9.212 6.783 -19.618 1.00 83.69 196 LEU A CA 1
ATOM 1561 C C . LEU A 1 196 ? 10.335 6.209 -20.496 1.00 83.69 196 LEU A C 1
ATOM 1563 O O . LEU A 1 196 ? 10.055 5.554 -21.493 1.00 83.69 196 LEU A O 1
ATOM 1567 N N . GLN A 1 197 ? 11.592 6.361 -20.082 1.00 83.06 197 GLN A N 1
ATOM 1568 C CA . GLN A 1 197 ? 12.759 5.820 -20.783 1.00 83.06 197 GLN A CA 1
ATOM 1569 C C . GLN A 1 197 ? 12.694 4.296 -20.969 1.00 83.06 197 GLN A C 1
ATOM 1571 O O . GLN A 1 197 ? 12.998 3.778 -22.042 1.00 83.06 197 GLN A O 1
ATOM 1576 N N . ALA A 1 198 ? 12.235 3.576 -19.945 1.00 84.56 198 ALA A N 1
ATOM 1577 C CA . ALA A 1 198 ? 12.103 2.127 -19.989 1.00 84.56 198 ALA A CA 1
ATOM 1578 C C . ALA A 1 198 ? 10.876 1.703 -20.808 1.00 84.56 198 ALA A C 1
ATOM 1580 O O . ALA A 1 198 ? 10.945 0.714 -21.532 1.00 84.56 198 ALA A O 1
ATOM 1581 N N . LYS A 1 199 ? 9.781 2.477 -20.768 1.00 86.25 199 LYS A N 1
ATOM 1582 C CA . LYS A 1 199 ? 8.613 2.264 -21.637 1.00 86.25 199 LYS A CA 1
ATOM 1583 C C . LYS A 1 199 ? 8.987 2.377 -23.110 1.00 86.25 199 LYS A C 1
ATOM 1585 O O . LYS A 1 199 ? 8.539 1.543 -23.887 1.00 86.25 199 LYS A O 1
ATOM 1590 N N . TYR A 1 200 ? 9.823 3.346 -23.488 1.00 82.81 200 TYR A N 1
ATOM 1591 C CA . TYR A 1 200 ? 10.303 3.465 -24.866 1.00 82.81 200 TYR A CA 1
ATOM 1592 C C . TYR A 1 200 ? 11.144 2.267 -25.286 1.00 82.81 200 TYR A C 1
ATOM 1594 O O . TYR A 1 200 ? 10.889 1.713 -26.346 1.00 82.81 200 TYR A O 1
ATOM 1602 N N . ALA A 1 201 ? 12.094 1.828 -24.456 1.00 83.75 201 ALA A N 1
ATOM 1603 C CA . ALA A 1 201 ? 12.912 0.656 -24.764 1.00 83.75 201 ALA A CA 1
ATOM 1604 C C . ALA A 1 201 ? 12.063 -0.620 -24.885 1.00 83.75 201 ALA A C 1
ATOM 1606 O O . ALA A 1 201 ? 12.201 -1.366 -25.852 1.00 83.75 201 ALA A O 1
ATOM 1607 N N . LEU A 1 202 ? 11.138 -0.838 -23.944 1.00 86.38 202 LEU A N 1
ATOM 1608 C CA . LEU A 1 202 ? 10.212 -1.969 -23.971 1.00 86.38 202 LEU A CA 1
ATOM 1609 C C . LEU A 1 202 ? 9.298 -1.908 -25.192 1.00 86.38 202 LEU A C 1
ATOM 1611 O O . LEU A 1 202 ? 9.143 -2.912 -25.873 1.00 86.38 202 LEU A O 1
ATOM 1615 N N . TRP A 1 203 ? 8.704 -0.754 -25.497 1.00 86.12 203 TRP A N 1
ATOM 1616 C CA . TRP A 1 203 ? 7.864 -0.594 -26.681 1.00 86.12 203 TRP A CA 1
ATOM 1617 C C . TRP A 1 203 ? 8.671 -0.849 -27.947 1.00 86.12 203 TRP A C 1
ATOM 1619 O O . TRP A 1 203 ? 8.287 -1.693 -28.749 1.00 86.12 203 TRP A O 1
ATOM 1629 N N . LEU A 1 204 ? 9.810 -0.176 -28.091 1.00 85.75 204 LEU A N 1
ATOM 1630 C CA . LEU A 1 204 ? 10.613 -0.218 -29.298 1.00 85.75 204 LEU A CA 1
ATOM 1631 C C . LEU A 1 204 ? 11.137 -1.616 -29.590 1.00 85.75 204 LEU A C 1
ATOM 1633 O O . LEU A 1 204 ? 11.138 -2.004 -30.748 1.00 85.75 204 LEU A O 1
ATOM 1637 N N . LEU A 1 205 ? 11.583 -2.356 -28.572 1.00 86.25 205 LEU A N 1
ATOM 1638 C CA . LEU A 1 205 ? 12.227 -3.662 -28.732 1.00 86.25 205 LEU A CA 1
ATOM 1639 C C . LEU A 1 205 ? 11.254 -4.842 -28.693 1.00 86.25 205 LEU A C 1
ATOM 1641 O O . LEU A 1 205 ? 11.683 -5.968 -28.897 1.00 86.25 205 LEU A O 1
ATOM 1645 N N . THR A 1 206 ? 9.960 -4.614 -28.456 1.00 84.94 206 THR A N 1
ATOM 1646 C CA . THR A 1 206 ? 8.938 -5.681 -28.476 1.00 84.94 206 THR A CA 1
ATOM 1647 C C . THR A 1 206 ? 8.016 -5.610 -29.692 1.00 84.94 206 THR A C 1
ATOM 1649 O O . THR A 1 206 ? 6.966 -6.246 -29.702 1.00 84.94 206 THR A O 1
ATOM 1652 N N . GLN A 1 207 ? 8.396 -4.845 -30.719 1.00 87.25 207 GLN A N 1
ATOM 1653 C CA . GLN A 1 207 ? 7.673 -4.816 -31.990 1.00 87.25 207 GLN A CA 1
ATOM 1654 C C . GLN A 1 207 ? 7.934 -6.086 -32.817 1.00 87.25 207 GLN A C 1
ATOM 1656 O O . GLN A 1 207 ? 8.947 -6.778 -32.650 1.00 87.25 207 GLN A O 1
ATOM 1661 N N . ASP A 1 208 ? 7.028 -6.388 -33.745 1.00 84.62 208 ASP A N 1
ATOM 1662 C CA . ASP A 1 208 ? 7.171 -7.512 -34.677 1.00 84.62 208 ASP A CA 1
ATOM 1663 C C . ASP A 1 208 ? 8.348 -7.309 -35.644 1.00 84.62 208 ASP A C 1
ATOM 1665 O O . ASP A 1 208 ? 8.780 -6.189 -35.883 1.00 84.62 208 ASP A O 1
ATOM 1669 N N . GLU A 1 209 ? 8.885 -8.378 -36.239 1.00 81.62 209 GLU A N 1
ATOM 1670 C CA . GLU A 1 209 ? 10.012 -8.267 -37.194 1.00 81.62 209 GLU A CA 1
ATOM 1671 C C . GLU A 1 209 ? 9.692 -7.358 -38.388 1.00 81.62 209 GLU A C 1
ATOM 1673 O O . GLU A 1 209 ? 10.503 -6.518 -38.772 1.00 81.62 209 GLU A O 1
ATOM 1678 N N . ARG A 1 210 ? 8.438 -7.390 -38.855 1.00 84.50 210 ARG A N 1
ATOM 1679 C CA . ARG A 1 210 ? 7.926 -6.490 -39.901 1.00 84.50 210 ARG A CA 1
ATOM 1680 C C . ARG A 1 210 ? 8.093 -5.011 -39.560 1.00 84.50 210 ARG A C 1
ATOM 1682 O O . ARG A 1 210 ? 8.246 -4.192 -40.458 1.00 84.50 210 ARG A O 1
ATOM 1689 N N . PHE A 1 211 ? 8.076 -4.644 -38.278 1.00 85.12 211 PHE A N 1
ATOM 1690 C CA . PHE A 1 211 ? 8.316 -3.265 -37.860 1.00 85.12 211 PHE A CA 1
ATOM 1691 C C . PHE A 1 211 ? 9.734 -2.801 -38.217 1.00 85.12 211 PHE A C 1
ATOM 1693 O O . PHE A 1 211 ? 9.910 -1.646 -38.600 1.00 85.12 211 PHE A O 1
ATOM 1700 N N . TYR A 1 212 ? 10.727 -3.685 -38.121 1.00 80.81 212 TYR A N 1
ATOM 1701 C CA . TYR A 1 212 ? 12.127 -3.342 -38.366 1.00 80.81 212 TYR A CA 1
ATOM 1702 C C . TYR A 1 212 ? 12.531 -3.478 -39.831 1.00 80.81 212 TYR A C 1
ATOM 1704 O O . TYR A 1 212 ? 13.356 -2.687 -40.288 1.00 80.81 212 TYR A O 1
ATOM 1712 N N . ASP A 1 213 ? 11.956 -4.454 -40.536 1.00 77.88 213 ASP A N 1
ATOM 1713 C CA . ASP A 1 213 ? 12.420 -4.838 -41.872 1.00 77.88 213 ASP A CA 1
ATOM 1714 C C . ASP A 1 213 ? 11.494 -4.337 -42.990 1.00 77.88 213 ASP A C 1
ATOM 1716 O O . ASP A 1 213 ? 11.962 -3.894 -44.037 1.00 77.88 213 ASP A O 1
ATOM 1720 N N . GLU A 1 214 ? 10.175 -4.355 -42.771 1.00 72.06 214 GLU A N 1
ATOM 1721 C CA . GLU A 1 214 ? 9.177 -3.989 -43.791 1.00 72.06 214 GLU A CA 1
ATOM 1722 C C . GLU A 1 214 ? 8.623 -2.572 -43.591 1.00 72.06 214 GLU A C 1
ATOM 1724 O O . GLU A 1 214 ? 8.209 -1.906 -44.546 1.00 72.06 214 GLU A O 1
ATOM 1729 N N . SER A 1 215 ? 8.597 -2.081 -42.351 1.00 72.81 215 SER A N 1
ATOM 1730 C CA . SER A 1 215 ? 8.119 -0.734 -42.072 1.00 72.81 215 SER A CA 1
ATOM 1731 C C . SER A 1 215 ? 9.191 0.286 -42.441 1.00 72.81 215 SER A C 1
ATOM 1733 O O . SER A 1 215 ? 10.325 0.222 -41.978 1.00 72.81 215 SER A O 1
ATOM 1735 N N . LYS A 1 216 ? 8.814 1.306 -43.221 1.00 76.19 216 LYS A N 1
ATOM 1736 C CA . LYS A 1 216 ? 9.669 2.486 -43.446 1.00 76.19 216 LYS A CA 1
ATOM 1737 C C . LYS A 1 216 ? 9.861 3.321 -42.175 1.00 76.19 216 LYS A C 1
ATOM 1739 O O . LYS A 1 216 ? 10.715 4.202 -42.151 1.00 76.19 216 LYS A O 1
ATOM 1744 N N . PHE A 1 217 ? 9.074 3.053 -41.131 1.00 80.12 217 PHE A N 1
ATOM 1745 C CA . PHE A 1 217 ? 9.088 3.811 -39.888 1.00 80.12 217 PHE A CA 1
ATOM 1746 C C . PHE A 1 217 ? 10.379 3.584 -39.103 1.00 80.12 217 PHE A C 1
ATOM 1748 O O . PHE A 1 217 ? 11.011 4.561 -38.716 1.00 80.12 217 PHE A O 1
ATOM 1755 N N . TRP A 1 218 ? 10.810 2.332 -38.905 1.00 82.75 218 TRP A N 1
ATOM 1756 C CA . TRP A 1 218 ? 12.043 2.065 -38.159 1.00 82.75 218 TRP A CA 1
ATOM 1757 C C . TRP A 1 218 ? 13.286 2.630 -38.860 1.00 82.75 218 TRP A C 1
ATOM 1759 O O . TRP A 1 218 ? 14.006 3.377 -38.206 1.00 82.75 218 TRP A O 1
ATOM 1769 N N . PRO A 1 219 ? 13.528 2.396 -40.165 1.00 81.88 219 PRO A N 1
ATOM 1770 C CA . PRO A 1 219 ? 14.664 2.995 -40.858 1.00 81.88 219 PRO A CA 1
ATOM 1771 C C . PRO A 1 219 ? 14.634 4.529 -40.873 1.00 81.88 219 PRO A C 1
ATOM 1773 O O . PRO A 1 219 ? 15.677 5.154 -40.709 1.00 81.88 219 PRO A O 1
ATOM 1776 N N . SER A 1 220 ? 13.460 5.151 -41.026 1.00 84.06 220 SER A N 1
ATOM 1777 C CA . SER A 1 220 ? 13.332 6.614 -40.983 1.00 84.06 220 SER A CA 1
ATOM 1778 C C . SER A 1 220 ? 13.622 7.166 -39.581 1.00 84.06 220 SER A C 1
ATOM 1780 O O . SER A 1 220 ? 14.485 8.025 -39.419 1.00 84.06 220 SER A O 1
ATOM 1782 N N . LEU A 1 221 ? 13.007 6.605 -38.537 1.00 83.62 221 LEU A N 1
ATOM 1783 C CA . LEU A 1 221 ? 13.237 7.029 -37.156 1.00 83.62 221 LEU A CA 1
ATOM 1784 C C . LEU A 1 221 ? 14.683 6.763 -36.703 1.00 83.62 221 LEU A C 1
ATOM 1786 O O . LEU A 1 221 ? 15.331 7.640 -36.143 1.00 83.62 221 LEU A O 1
ATOM 1790 N N . ALA A 1 222 ? 15.201 5.559 -36.937 1.00 83.00 222 ALA A N 1
ATOM 1791 C CA . ALA A 1 222 ? 16.530 5.147 -36.500 1.00 83.00 222 ALA A CA 1
ATOM 1792 C C . ALA A 1 222 ? 17.641 5.903 -37.238 1.00 83.00 222 ALA A C 1
ATOM 1794 O O . ALA A 1 222 ? 18.502 6.505 -36.600 1.00 83.00 222 ALA A O 1
ATOM 1795 N N . TYR A 1 223 ? 17.626 5.885 -38.573 1.00 84.31 223 TYR A N 1
ATOM 1796 C CA . TYR A 1 223 ? 18.748 6.380 -39.369 1.00 84.31 223 TYR A CA 1
ATOM 1797 C C . TYR A 1 223 ? 18.633 7.868 -39.713 1.00 84.31 223 TYR A C 1
ATOM 1799 O O . TYR A 1 223 ? 19.663 8.527 -39.818 1.00 84.31 223 TYR A O 1
ATOM 1807 N N . GLN A 1 224 ? 17.419 8.404 -39.895 1.00 83.25 224 GLN A N 1
ATOM 1808 C CA . GLN A 1 224 ? 17.228 9.792 -40.345 1.00 83.25 224 GLN A CA 1
ATOM 1809 C C . GLN A 1 224 ? 16.966 10.756 -39.185 1.00 83.25 224 GLN A C 1
ATOM 1811 O O . GLN A 1 224 ? 17.574 11.818 -39.143 1.00 83.25 224 GLN A O 1
ATOM 1816 N N . GLU A 1 225 ? 16.099 10.387 -38.240 1.00 86.81 225 GLU A N 1
ATOM 1817 C CA . GLU A 1 225 ? 15.728 11.272 -37.122 1.00 86.81 225 GLU A CA 1
ATOM 1818 C C . GLU A 1 225 ? 16.696 11.156 -35.934 1.00 86.81 225 GLU A C 1
ATOM 1820 O O . GLU A 1 225 ? 17.143 12.159 -35.384 1.00 86.81 225 GLU A O 1
ATOM 1825 N N . ILE A 1 226 ? 17.028 9.927 -35.521 1.00 87.56 226 ILE A N 1
ATOM 1826 C CA . ILE A 1 226 ? 17.896 9.677 -34.356 1.00 87.56 226 ILE A CA 1
ATOM 1827 C C . ILE A 1 226 ? 19.377 9.594 -34.768 1.00 87.56 226 ILE A C 1
ATOM 1829 O O . ILE A 1 226 ? 20.256 9.931 -33.976 1.00 87.56 226 ILE A O 1
ATOM 1833 N N . GLY A 1 227 ? 19.666 9.164 -36.000 1.00 88.00 227 GLY A N 1
ATOM 1834 C CA . GLY A 1 227 ? 21.028 9.064 -36.529 1.00 88.00 227 GLY A CA 1
ATOM 1835 C C . GLY A 1 227 ? 21.855 7.907 -35.953 1.00 88.00 227 GLY A C 1
ATOM 1836 O O . GLY A 1 227 ? 23.077 8.022 -35.866 1.00 88.00 227 GLY A O 1
ATOM 1837 N N . ILE A 1 228 ? 21.223 6.800 -35.539 1.00 88.94 228 ILE A N 1
ATOM 1838 C CA . ILE A 1 228 ? 21.964 5.600 -35.109 1.00 88.94 228 ILE A CA 1
ATOM 1839 C C . ILE A 1 228 ? 22.569 4.865 -36.309 1.00 88.94 228 ILE A C 1
ATOM 1841 O O . ILE A 1 228 ? 21.984 4.838 -37.384 1.00 88.94 228 ILE A O 1
ATOM 1845 N N . THR A 1 229 ? 23.737 4.244 -36.145 1.00 89.12 229 THR A N 1
ATOM 1846 C CA . THR A 1 229 ? 24.384 3.462 -37.214 1.00 89.12 229 THR A CA 1
ATOM 1847 C C . THR A 1 229 ? 23.747 2.077 -37.375 1.00 89.12 229 THR A C 1
ATOM 1849 O O . THR A 1 229 ? 23.082 1.575 -36.469 1.00 89.12 229 THR A O 1
ATOM 1852 N N . ALA A 1 230 ? 23.982 1.410 -38.511 1.00 84.81 230 ALA A N 1
ATOM 1853 C CA . ALA A 1 230 ? 23.504 0.039 -38.739 1.00 84.81 230 ALA A CA 1
ATOM 1854 C C . ALA A 1 230 ? 24.021 -0.953 -37.675 1.00 84.81 230 ALA A C 1
ATOM 1856 O O . ALA A 1 230 ? 23.251 -1.755 -37.153 1.00 84.81 230 ALA A O 1
ATOM 1857 N N . ASP A 1 231 ? 25.294 -0.844 -37.282 1.00 88.50 231 ASP A N 1
ATOM 1858 C CA . ASP A 1 231 ? 25.882 -1.665 -36.212 1.00 88.50 231 ASP A CA 1
ATOM 1859 C C . ASP A 1 231 ? 25.217 -1.400 -34.845 1.00 88.50 231 ASP A C 1
ATOM 1861 O O . ASP A 1 231 ? 24.930 -2.329 -34.089 1.00 88.50 231 ASP A O 1
ATOM 1865 N N . GLN A 1 232 ? 24.892 -0.138 -34.536 1.00 88.88 232 GLN A N 1
ATOM 1866 C CA . GLN A 1 232 ? 24.139 0.209 -33.326 1.00 88.88 232 GLN A CA 1
ATOM 1867 C C . GLN A 1 232 ? 22.709 -0.349 -33.361 1.00 88.88 232 GLN A C 1
ATOM 1869 O O . GLN A 1 232 ? 22.229 -0.854 -32.346 1.00 88.88 232 GLN A O 1
ATOM 1874 N N . ALA A 1 233 ? 22.036 -0.292 -34.513 1.00 85.31 233 ALA A N 1
ATOM 1875 C CA . ALA A 1 233 ? 20.688 -0.824 -34.682 1.00 85.31 233 ALA A CA 1
ATOM 1876 C C . ALA A 1 233 ? 20.645 -2.348 -34.479 1.00 85.31 233 ALA A C 1
ATOM 1878 O O . ALA A 1 233 ? 19.776 -2.841 -33.760 1.00 85.31 233 ALA A O 1
ATOM 1879 N N . GLU A 1 234 ? 21.610 -3.088 -35.026 1.00 86.06 234 GLU A N 1
ATOM 1880 C CA . GLU A 1 234 ? 21.710 -4.539 -34.826 1.00 86.06 234 GLU A CA 1
ATOM 1881 C C . GLU A 1 234 ? 22.013 -4.903 -33.363 1.00 86.06 234 GLU A C 1
ATOM 1883 O O . GLU A 1 234 ? 21.369 -5.786 -32.792 1.00 86.06 234 GLU A O 1
ATOM 1888 N N . LYS A 1 235 ? 22.893 -4.153 -32.687 1.00 88.50 235 LYS A N 1
ATOM 1889 C CA . LYS A 1 235 ? 23.142 -4.319 -31.240 1.00 88.50 235 LYS A CA 1
ATOM 1890 C C . LYS A 1 235 ? 21.898 -4.054 -30.386 1.00 88.50 235 LYS A C 1
ATOM 1892 O O . LYS A 1 235 ? 21.686 -4.730 -29.378 1.00 88.50 235 LYS A O 1
ATOM 1897 N N . LEU A 1 236 ? 21.056 -3.095 -30.771 1.00 85.19 236 LEU A N 1
ATOM 1898 C CA . LEU A 1 236 ? 19.777 -2.848 -30.100 1.00 85.19 236 LEU A CA 1
ATOM 1899 C C . LEU A 1 236 ? 18.806 -4.015 -30.316 1.00 85.19 236 LEU A C 1
ATOM 1901 O O . LEU A 1 236 ? 18.245 -4.526 -29.344 1.00 85.19 236 LEU A O 1
ATOM 1905 N N . LYS A 1 237 ? 18.665 -4.488 -31.560 1.00 84.81 237 LYS A N 1
ATOM 1906 C CA . LYS A 1 237 ? 17.819 -5.642 -31.903 1.00 84.81 237 LYS A CA 1
ATOM 1907 C C . LYS A 1 237 ? 18.254 -6.924 -31.195 1.00 84.81 237 LYS A C 1
ATOM 1909 O O . LYS A 1 237 ? 17.391 -7.698 -30.789 1.00 84.81 237 LYS A O 1
ATOM 1914 N N . ALA A 1 238 ? 19.551 -7.129 -30.963 1.00 87.69 238 ALA A N 1
ATOM 1915 C CA . ALA A 1 238 ? 20.060 -8.301 -30.244 1.00 87.69 238 ALA A CA 1
ATOM 1916 C C . ALA A 1 238 ? 19.444 -8.465 -28.836 1.00 87.69 238 ALA A C 1
ATOM 1918 O O . ALA A 1 238 ? 19.310 -9.580 -28.335 1.00 87.69 238 ALA A O 1
ATOM 1919 N N . ASN A 1 239 ? 18.992 -7.369 -28.215 1.00 86.69 239 ASN A N 1
ATOM 1920 C CA . ASN A 1 239 ? 18.345 -7.381 -26.901 1.00 86.69 239 ASN A CA 1
ATOM 1921 C C . ASN A 1 239 ? 16.825 -7.635 -26.949 1.00 86.69 239 ASN A C 1
ATOM 1923 O O . ASN A 1 239 ? 16.187 -7.708 -25.898 1.00 86.69 239 ASN A O 1
ATOM 1927 N N . LYS A 1 240 ? 16.227 -7.798 -28.138 1.00 87.31 240 LYS A N 1
ATOM 1928 C CA . LYS A 1 240 ? 14.779 -7.999 -28.338 1.00 87.31 240 LYS A CA 1
ATOM 1929 C C . LYS A 1 240 ? 14.217 -9.155 -27.519 1.00 87.31 240 LYS A C 1
ATOM 1931 O O . LYS A 1 240 ? 13.214 -8.987 -26.824 1.00 87.31 240 LYS A O 1
ATOM 1936 N N . LYS A 1 241 ? 14.874 -10.320 -27.570 1.00 88.38 241 LYS A N 1
ATOM 1937 C CA . LYS A 1 241 ? 14.435 -11.513 -26.832 1.00 88.38 241 LYS A CA 1
ATOM 1938 C C . LYS A 1 241 ? 14.395 -11.239 -25.328 1.00 88.38 241 LYS A C 1
ATOM 1940 O O . LYS A 1 241 ? 13.354 -11.416 -24.705 1.00 88.38 241 LYS A O 1
ATOM 1945 N N . LEU A 1 242 ? 15.490 -10.706 -24.785 1.00 89.19 242 LEU A N 1
ATOM 1946 C CA . LEU A 1 242 ? 15.590 -10.340 -23.374 1.00 89.19 242 LEU A CA 1
ATOM 1947 C C . LEU A 1 242 ? 14.500 -9.335 -22.975 1.00 89.19 242 LEU A C 1
ATOM 1949 O O . LEU A 1 242 ? 13.832 -9.520 -21.966 1.00 89.19 242 LEU A O 1
ATOM 1953 N N . MET A 1 243 ? 14.280 -8.281 -23.763 1.00 88.75 243 MET A N 1
ATOM 1954 C CA . MET A 1 243 ? 13.264 -7.267 -23.450 1.00 88.75 243 MET A CA 1
ATOM 1955 C C . MET A 1 243 ? 11.837 -7.813 -23.516 1.00 88.75 243 MET A C 1
ATOM 1957 O O . MET A 1 243 ? 10.990 -7.409 -22.718 1.00 88.75 243 MET A O 1
ATOM 1961 N N . THR A 1 244 ? 11.576 -8.755 -24.421 1.00 88.56 244 THR A N 1
ATOM 1962 C CA . THR A 1 244 ? 10.294 -9.465 -24.495 1.00 88.56 244 THR A CA 1
ATOM 1963 C C . THR A 1 244 ? 10.072 -10.301 -23.236 1.00 88.56 244 THR A C 1
ATOM 1965 O O . THR A 1 244 ? 9.045 -10.145 -22.580 1.00 88.56 244 THR A O 1
ATOM 1968 N N . GLU A 1 245 ? 11.074 -11.079 -22.815 1.00 90.75 245 GLU A N 1
ATOM 1969 C CA . GLU A 1 245 ? 11.026 -11.864 -21.573 1.00 90.75 245 GLU A CA 1
ATOM 1970 C C . GLU A 1 245 ? 10.803 -10.971 -20.340 1.00 90.75 245 GLU A C 1
ATOM 1972 O O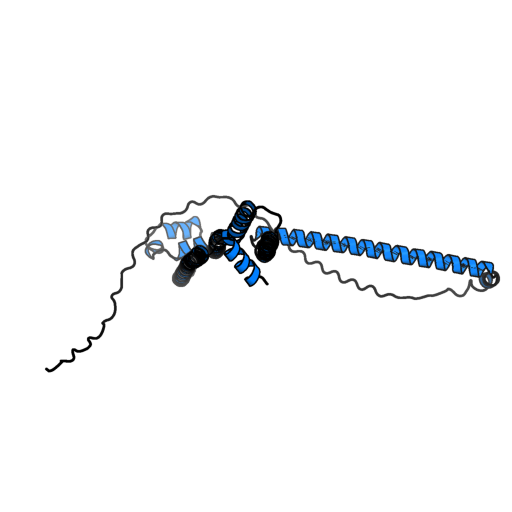 . GLU A 1 245 ? 9.958 -11.275 -19.496 1.00 90.75 245 GLU A O 1
ATOM 1977 N N . ARG A 1 246 ? 11.494 -9.823 -20.254 1.00 89.88 246 ARG A N 1
ATOM 1978 C CA . ARG A 1 246 ? 11.298 -8.848 -19.165 1.00 89.88 246 ARG A CA 1
ATOM 1979 C C . ARG A 1 246 ? 9.908 -8.224 -19.177 1.00 89.88 246 ARG A C 1
ATOM 1981 O O . ARG A 1 246 ? 9.326 -8.025 -18.112 1.00 89.88 246 ARG A O 1
ATOM 1988 N N . ARG A 1 247 ? 9.346 -7.940 -20.355 1.00 89.75 247 ARG A N 1
ATOM 1989 C CA . ARG A 1 247 ? 7.965 -7.451 -20.485 1.00 89.75 247 ARG A CA 1
ATOM 1990 C C . ARG A 1 247 ? 6.964 -8.494 -19.994 1.00 89.75 247 ARG A C 1
ATOM 1992 O O . ARG A 1 247 ? 6.028 -8.154 -19.276 1.00 89.75 247 ARG A O 1
ATOM 1999 N N . GLU A 1 248 ? 7.157 -9.753 -20.365 1.00 91.75 248 GLU A N 1
ATOM 2000 C CA . GLU A 1 248 ? 6.313 -10.861 -19.916 1.00 91.75 248 GLU A CA 1
ATOM 2001 C C . GLU A 1 248 ? 6.427 -11.102 -18.407 1.00 91.75 248 GLU A C 1
ATOM 2003 O O . GLU A 1 248 ? 5.424 -11.355 -17.745 1.00 91.75 248 GLU A O 1
ATOM 2008 N N . GLU A 1 249 ? 7.630 -11.019 -17.841 1.00 92.81 249 GLU A N 1
ATOM 2009 C CA . GLU A 1 249 ? 7.877 -11.119 -16.397 1.00 92.81 249 GLU A CA 1
ATOM 2010 C C . GLU A 1 249 ? 7.218 -9.972 -15.614 1.00 92.81 249 GLU A C 1
ATOM 2012 O O . GLU A 1 249 ? 6.545 -10.211 -14.606 1.00 92.81 249 GLU A O 1
ATOM 2017 N N . LEU A 1 250 ? 7.321 -8.738 -16.118 1.00 92.12 250 LEU A N 1
ATOM 2018 C CA . LEU A 1 250 ? 6.626 -7.586 -15.547 1.00 92.12 250 LEU A CA 1
ATOM 2019 C C . LEU A 1 250 ? 5.107 -7.787 -15.579 1.00 92.12 250 LEU A C 1
ATOM 2021 O O . LEU A 1 250 ? 4.444 -7.609 -14.561 1.00 92.12 250 LEU A O 1
ATOM 2025 N N . ASN A 1 251 ? 4.552 -8.197 -16.722 1.00 91.88 251 ASN A N 1
ATOM 2026 C CA . ASN A 1 251 ? 3.116 -8.450 -16.851 1.00 91.88 251 ASN A CA 1
ATOM 2027 C C . ASN A 1 251 ? 2.640 -9.562 -15.906 1.00 91.88 251 ASN A C 1
ATOM 2029 O O . ASN A 1 251 ? 1.572 -9.438 -15.313 1.00 91.88 251 ASN A O 1
ATOM 2033 N N . ARG A 1 252 ? 3.436 -10.626 -15.730 1.00 95.62 252 ARG A N 1
ATOM 2034 C CA . ARG A 1 252 ? 3.160 -11.682 -14.743 1.00 95.62 252 ARG A CA 1
ATOM 2035 C C . ARG A 1 252 ? 3.105 -11.116 -13.328 1.00 95.62 252 ARG A C 1
ATOM 2037 O O . ARG A 1 252 ? 2.099 -11.291 -12.653 1.00 95.62 252 ARG A O 1
ATOM 2044 N N . THR A 1 253 ? 4.117 -10.347 -12.935 1.00 95.25 253 THR A N 1
ATOM 2045 C CA . THR A 1 253 ? 4.169 -9.704 -11.612 1.00 95.25 253 THR A CA 1
ATOM 2046 C C . THR A 1 253 ? 2.973 -8.775 -11.373 1.00 95.25 253 THR A C 1
ATOM 2048 O O . THR A 1 253 ? 2.375 -8.781 -10.298 1.00 95.25 253 THR A O 1
ATOM 2051 N N . LEU A 1 254 ? 2.594 -7.982 -12.379 1.00 93.38 254 LEU A N 1
ATOM 2052 C CA . LEU A 1 254 ? 1.436 -7.090 -12.296 1.00 93.38 254 LEU A CA 1
ATOM 2053 C C . LEU A 1 254 ? 0.121 -7.866 -12.141 1.00 93.38 254 LEU A C 1
ATOM 2055 O O . LEU A 1 254 ? -0.711 -7.489 -11.317 1.00 93.38 254 LEU A O 1
ATOM 2059 N N . ASN A 1 255 ? -0.046 -8.972 -12.869 1.00 94.88 255 ASN A N 1
ATOM 2060 C CA . ASN A 1 255 ? -1.207 -9.850 -12.717 1.00 94.88 255 ASN A CA 1
ATOM 2061 C C . ASN A 1 255 ? -1.242 -10.515 -11.332 1.00 94.88 255 ASN A C 1
ATOM 2063 O O . ASN A 1 255 ? -2.300 -10.566 -10.704 1.00 94.88 255 ASN A O 1
ATOM 2067 N N . ASP A 1 256 ? -0.098 -10.973 -10.816 1.00 95.25 256 ASP A N 1
ATOM 2068 C CA . ASP A 1 256 ? -0.000 -11.567 -9.478 1.00 95.25 256 ASP A CA 1
ATOM 2069 C C . ASP A 1 256 ? -0.419 -10.573 -8.383 1.00 95.25 256 ASP A C 1
ATOM 2071 O O . ASP A 1 256 ? -1.084 -10.955 -7.412 1.00 95.25 256 ASP A O 1
ATOM 2075 N N . LEU A 1 257 ? -0.094 -9.286 -8.552 1.00 94.62 257 LEU A N 1
ATOM 2076 C CA . LEU A 1 257 ? -0.532 -8.217 -7.651 1.00 94.62 257 LEU A CA 1
ATOM 2077 C C . LEU A 1 257 ? -2.041 -7.978 -7.706 1.00 94.62 257 LEU A C 1
ATOM 2079 O O . LEU A 1 257 ? -2.667 -7.801 -6.659 1.00 94.62 257 LEU A O 1
ATOM 2083 N N . GLU A 1 258 ? -2.646 -8.014 -8.891 1.00 92.50 258 GLU A N 1
ATOM 2084 C CA . GLU A 1 258 ? -4.102 -7.912 -9.031 1.00 92.50 258 GLU A CA 1
ATOM 2085 C C . GLU A 1 258 ? -4.804 -9.118 -8.392 1.00 92.50 258 GLU A C 1
ATOM 2087 O O . GLU A 1 258 ? -5.738 -8.953 -7.605 1.00 92.50 258 GLU A O 1
ATOM 2092 N N . MET A 1 259 ? -4.277 -10.327 -8.595 1.00 94.88 259 MET A N 1
ATOM 2093 C CA . MET A 1 259 ? -4.774 -11.528 -7.920 1.00 94.88 259 MET A CA 1
ATOM 2094 C C . MET A 1 259 ? -4.605 -11.466 -6.396 1.00 94.88 259 MET A C 1
ATOM 2096 O O . MET A 1 259 ? -5.442 -11.988 -5.652 1.00 94.88 259 MET A O 1
ATOM 2100 N N . LEU A 1 260 ? -3.516 -10.872 -5.898 1.00 93.19 260 LEU A N 1
ATOM 2101 C CA . LEU A 1 260 ? -3.305 -10.652 -4.468 1.00 93.19 260 LEU A CA 1
ATOM 2102 C C . LEU A 1 260 ? -4.337 -9.671 -3.903 1.00 93.19 260 LEU A C 1
ATOM 2104 O O . LEU A 1 260 ? -4.944 -9.978 -2.875 1.00 93.19 260 LEU A O 1
ATOM 2108 N N . ARG A 1 261 ? -4.576 -8.542 -4.582 1.00 92.50 261 ARG A N 1
ATOM 2109 C CA . ARG A 1 261 ? -5.613 -7.569 -4.210 1.00 92.50 261 ARG A CA 1
ATOM 2110 C C . ARG A 1 261 ? -6.969 -8.252 -4.087 1.00 92.50 261 ARG A C 1
ATOM 2112 O O . ARG A 1 261 ? -7.611 -8.155 -3.044 1.00 92.50 261 ARG A O 1
ATOM 2119 N N . ASP A 1 262 ? -7.367 -9.003 -5.105 1.00 93.25 262 ASP A N 1
ATOM 2120 C CA . ASP A 1 262 ? -8.686 -9.631 -5.148 1.00 93.25 262 ASP A CA 1
ATOM 2121 C C . ASP A 1 262 ? -8.835 -10.727 -4.082 1.00 93.25 262 ASP A C 1
ATOM 2123 O O . ASP A 1 262 ? -9.904 -10.893 -3.490 1.00 93.25 262 ASP A O 1
ATOM 2127 N N . ARG A 1 263 ? -7.766 -11.484 -3.791 1.00 93.62 263 ARG A N 1
ATOM 2128 C CA . ARG A 1 263 ? -7.746 -12.437 -2.667 1.00 93.62 263 ARG A CA 1
ATOM 2129 C C . ARG A 1 263 ? -7.871 -11.728 -1.322 1.00 93.62 263 ARG A C 1
ATOM 2131 O O . ARG A 1 263 ? -8.660 -12.163 -0.486 1.00 93.62 263 ARG A O 1
ATOM 2138 N N . ALA A 1 264 ? -7.132 -10.644 -1.117 1.00 90.69 264 ALA A N 1
ATOM 2139 C CA . ALA A 1 264 ? -7.141 -9.902 0.135 1.00 90.69 264 ALA A CA 1
ATOM 2140 C C . ALA A 1 264 ? -8.498 -9.223 0.391 1.00 90.69 264 ALA A C 1
ATOM 2142 O O . ALA A 1 264 ? -9.036 -9.330 1.491 1.00 90.69 264 ALA A O 1
ATOM 2143 N N . VAL A 1 265 ? -9.101 -8.601 -0.628 1.00 89.44 265 VAL A N 1
ATOM 2144 C CA . VAL A 1 265 ? -10.443 -8.001 -0.530 1.00 89.44 265 VAL A CA 1
ATOM 2145 C C . VAL A 1 265 ? -11.493 -9.062 -0.200 1.00 89.44 265 VAL A C 1
ATOM 2147 O O . VAL A 1 265 ? -12.267 -8.880 0.742 1.00 89.44 265 VAL A O 1
ATOM 2150 N N . ARG A 1 266 ? -11.485 -10.204 -0.905 1.00 91.31 266 ARG A N 1
ATOM 2151 C CA . ARG A 1 266 ? -12.389 -11.328 -0.606 1.00 91.31 266 ARG A CA 1
ATOM 2152 C C . ARG A 1 266 ? -12.213 -11.852 0.814 1.00 91.31 266 ARG A C 1
ATOM 2154 O O . ARG A 1 266 ? -13.205 -12.089 1.494 1.00 91.31 266 ARG A O 1
ATOM 2161 N N . HIS A 1 267 ? -10.973 -12.003 1.274 1.00 90.94 267 HIS A N 1
ATOM 2162 C CA . HIS A 1 267 ? -10.688 -12.462 2.630 1.00 90.94 267 HIS A CA 1
ATOM 2163 C C . HIS A 1 267 ? -11.238 -11.498 3.688 1.00 90.94 267 HIS A C 1
ATOM 2165 O O . HIS A 1 267 ? -11.906 -11.936 4.621 1.00 90.94 267 HIS A O 1
ATOM 2171 N N . VAL A 1 268 ? -11.026 -10.187 3.524 1.00 88.38 268 VAL A N 1
ATOM 2172 C CA . VAL A 1 268 ? -11.562 -9.190 4.463 1.00 88.38 268 VAL A CA 1
ATOM 2173 C C . VAL A 1 268 ? -13.093 -9.181 4.448 1.00 88.38 268 VAL A C 1
ATOM 2175 O O . VAL A 1 268 ? -13.692 -9.131 5.516 1.00 88.38 268 VAL A O 1
ATOM 2178 N N . ASN A 1 269 ? -13.732 -9.275 3.276 1.00 88.38 269 ASN A N 1
ATOM 2179 C CA . ASN A 1 269 ? -15.192 -9.400 3.179 1.00 88.38 269 ASN A CA 1
ATOM 2180 C C . ASN A 1 269 ? -15.709 -10.642 3.912 1.00 88.38 269 ASN A C 1
ATOM 2182 O O . ASN A 1 269 ? -16.600 -10.530 4.746 1.00 88.38 269 ASN A O 1
ATOM 2186 N N . SER A 1 270 ? -15.103 -11.804 3.664 1.00 91.00 270 SER A N 1
ATOM 2187 C CA . SER A 1 270 ? -15.490 -13.058 4.315 1.00 91.00 270 SER A CA 1
ATOM 2188 C C . SER A 1 270 ? -15.325 -13.004 5.837 1.00 91.00 270 SER A C 1
ATOM 2190 O O . SER A 1 270 ? -16.200 -13.475 6.561 1.00 91.00 270 SER A O 1
ATOM 2192 N N . LEU A 1 271 ? -14.242 -12.395 6.332 1.00 87.31 271 LEU A N 1
ATOM 2193 C CA . LEU A 1 271 ? -14.050 -12.174 7.766 1.00 87.31 271 LEU A CA 1
ATOM 2194 C C . LEU A 1 271 ? -15.121 -11.254 8.355 1.00 87.31 271 LEU A C 1
ATOM 2196 O O . LEU A 1 271 ? -15.623 -11.535 9.438 1.00 87.31 271 LEU A O 1
ATOM 2200 N N . ASN A 1 272 ? -15.484 -10.179 7.655 1.00 85.44 272 ASN A N 1
ATOM 2201 C CA . ASN A 1 272 ? -16.534 -9.273 8.115 1.00 85.44 272 ASN A CA 1
ATOM 2202 C C . ASN A 1 272 ? -17.886 -9.975 8.183 1.00 85.44 272 ASN A C 1
ATOM 2204 O O . ASN A 1 272 ? -18.541 -9.897 9.208 1.00 85.44 272 ASN A O 1
ATOM 2208 N N . GLU A 1 273 ? -18.258 -10.732 7.151 1.00 88.62 273 GLU A N 1
ATOM 2209 C CA . GLU A 1 273 ? -19.496 -11.513 7.169 1.00 88.62 273 GLU A CA 1
ATOM 2210 C C . GLU A 1 273 ? -19.521 -12.522 8.323 1.00 88.62 273 GLU A C 1
ATOM 2212 O O . GLU A 1 273 ? -20.558 -12.714 8.954 1.00 88.62 273 GLU A O 1
ATOM 2217 N N . ALA A 1 274 ? -18.391 -13.173 8.619 1.00 87.06 274 ALA A N 1
ATOM 2218 C CA . ALA A 1 274 ? -18.291 -14.090 9.751 1.00 87.06 274 ALA A CA 1
ATOM 2219 C C . ALA A 1 274 ? -18.462 -13.361 11.095 1.00 87.06 274 ALA A C 1
ATOM 2221 O O . ALA A 1 274 ? -19.177 -13.851 11.971 1.00 87.06 274 ALA A O 1
ATOM 2222 N N . ILE A 1 275 ? -17.847 -12.182 11.243 1.00 83.94 275 ILE A N 1
ATOM 2223 C CA . ILE A 1 275 ? -17.994 -11.328 12.428 1.00 83.94 275 ILE A CA 1
ATOM 2224 C C . ILE A 1 275 ? -19.443 -10.852 12.569 1.00 83.94 275 ILE A C 1
ATOM 2226 O O . ILE A 1 275 ? -20.003 -10.993 13.651 1.00 83.94 275 ILE A O 1
ATOM 2230 N N . ASP A 1 276 ? -20.070 -10.371 11.497 1.00 85.19 276 ASP A N 1
ATOM 2231 C CA . ASP A 1 276 ? -21.451 -9.878 11.499 1.00 85.19 276 ASP A CA 1
ATOM 2232 C C . ASP A 1 276 ? -22.439 -10.998 11.862 1.00 85.19 276 ASP A C 1
ATOM 2234 O O . ASP A 1 276 ? -23.333 -10.804 12.689 1.00 85.19 276 ASP A O 1
ATOM 2238 N N . ARG A 1 277 ? -22.247 -12.212 11.322 1.00 87.69 277 ARG A N 1
ATOM 2239 C CA . ARG A 1 277 ? -23.043 -13.395 11.697 1.00 87.69 277 ARG A CA 1
ATOM 2240 C C . ARG A 1 277 ? -22.880 -13.730 13.175 1.00 87.69 277 ARG A C 1
ATOM 2242 O O . ARG A 1 277 ? -23.879 -13.904 13.866 1.00 87.69 277 ARG A O 1
ATOM 2249 N N . MET A 1 278 ? -21.647 -13.776 13.680 1.00 82.94 278 MET A N 1
ATOM 2250 C CA . MET A 1 278 ? -21.387 -14.028 15.100 1.00 82.94 278 MET A CA 1
ATOM 2251 C C . MET A 1 278 ? -22.026 -12.948 15.989 1.00 82.94 278 MET A C 1
ATOM 2253 O O . MET A 1 278 ? -22.659 -13.266 16.994 1.00 82.94 278 MET A O 1
ATOM 2257 N N . GLN A 1 279 ? -21.899 -11.677 15.603 1.00 83.19 279 GLN A N 1
ATOM 2258 C CA . GLN A 1 279 ? -22.464 -10.539 16.327 1.00 83.19 279 GLN A CA 1
ATOM 2259 C C . GLN A 1 279 ? -23.994 -10.547 16.319 1.00 83.19 279 GLN A C 1
ATOM 2261 O O . GLN A 1 279 ? -24.593 -10.165 17.320 1.00 83.19 279 GLN A O 1
ATOM 2266 N N . SER A 1 280 ? -24.639 -11.043 15.259 1.00 87.50 280 SER A N 1
ATOM 2267 C CA . SER A 1 280 ? -26.105 -11.110 15.172 1.00 87.50 280 SER A CA 1
ATOM 2268 C C . SER A 1 280 ? -26.763 -11.949 16.280 1.00 87.50 280 SER A C 1
ATOM 2270 O O . SER A 1 280 ? -27.925 -11.726 16.612 1.00 87.50 280 SER A O 1
ATOM 2272 N N . HIS A 1 281 ? -26.020 -12.873 16.897 1.00 89.75 281 HIS A N 1
ATOM 2273 C CA . HIS A 1 281 ? -26.497 -13.704 18.006 1.00 89.75 281 HIS A CA 1
ATOM 2274 C C . HIS A 1 281 ? -26.348 -13.047 19.386 1.00 89.75 281 HIS A C 1
ATOM 2276 O O . HIS A 1 281 ? -26.826 -13.590 20.381 1.00 89.75 281 HIS A O 1
ATOM 2282 N N . LEU A 1 282 ? -25.671 -11.901 19.463 1.00 89.00 282 LEU A N 1
ATOM 2283 C CA . LEU A 1 282 ? -25.342 -11.216 20.706 1.00 89.00 282 LEU A CA 1
ATOM 2284 C C . LEU A 1 282 ? -25.998 -9.838 20.732 1.00 89.00 282 LEU A C 1
ATOM 2286 O O . LEU A 1 282 ? -25.945 -9.091 19.757 1.00 89.00 282 LEU A O 1
ATOM 2290 N N . ASN A 1 283 ? -26.556 -9.450 21.876 1.00 87.56 283 ASN A N 1
ATOM 2291 C CA . ASN A 1 283 ? -26.966 -8.063 22.066 1.00 87.56 283 ASN A CA 1
ATOM 2292 C C . ASN A 1 283 ? -25.729 -7.144 22.231 1.00 87.56 283 ASN A C 1
ATOM 2294 O O . ASN A 1 283 ? -24.649 -7.627 22.585 1.00 87.56 283 ASN A O 1
ATOM 2298 N N . PRO A 1 284 ? -25.855 -5.821 22.013 1.00 85.94 284 PRO A N 1
ATOM 2299 C CA . PRO A 1 284 ? -24.712 -4.903 22.063 1.00 85.94 284 PRO A CA 1
ATOM 2300 C C . PRO A 1 284 ? -23.919 -4.950 23.379 1.00 85.94 284 PRO A C 1
ATOM 2302 O O . PRO A 1 284 ? -22.695 -4.869 23.371 1.00 85.94 284 PRO A O 1
ATOM 2305 N N . GLU A 1 285 ? -24.576 -5.157 24.523 1.00 87.25 285 GLU A N 1
ATOM 2306 C CA . GLU A 1 285 ? -23.880 -5.270 25.811 1.00 87.25 285 GLU A CA 1
ATOM 2307 C C . GLU A 1 285 ? -23.023 -6.541 25.896 1.00 87.25 285 GLU A C 1
ATOM 2309 O O . GLU A 1 285 ? -21.908 -6.506 26.415 1.00 87.25 285 GLU A O 1
ATOM 2314 N N . GLN A 1 286 ? -23.518 -7.669 25.378 1.00 89.88 286 GLN A N 1
ATOM 2315 C CA . GLN A 1 286 ? -22.768 -8.927 25.302 1.00 89.88 286 GLN A CA 1
ATOM 2316 C C . GLN A 1 286 ? -21.568 -8.801 24.357 1.00 89.88 286 GLN A C 1
ATOM 2318 O O . GLN A 1 286 ? -20.472 -9.244 24.702 1.00 89.88 286 GLN A O 1
ATOM 2323 N N . GLN A 1 287 ? -21.751 -8.149 23.205 1.00 88.38 287 GLN A N 1
ATOM 2324 C CA . GLN A 1 287 ? -20.667 -7.874 22.258 1.00 88.38 287 GLN A CA 1
ATOM 2325 C C . GLN A 1 287 ? -19.576 -7.003 22.895 1.00 88.38 287 GLN A C 1
ATOM 2327 O O . GLN A 1 287 ? -18.393 -7.330 22.802 1.00 88.38 287 GLN A O 1
ATOM 2332 N N . ALA A 1 288 ? -19.962 -5.935 23.600 1.00 87.19 288 ALA A N 1
ATOM 2333 C CA . ALA A 1 288 ? -19.025 -5.055 24.290 1.00 87.19 288 ALA A CA 1
ATOM 2334 C C . ALA A 1 288 ? -18.276 -5.774 25.420 1.00 87.19 288 ALA A C 1
ATOM 2336 O O . ALA A 1 288 ? -17.061 -5.623 25.539 1.00 87.19 288 ALA A O 1
ATOM 2337 N N . LYS A 1 289 ? -18.962 -6.614 26.210 1.00 89.94 289 LYS A N 1
ATOM 2338 C CA . LYS A 1 289 ? -18.314 -7.453 27.233 1.00 89.94 289 LYS A CA 1
ATOM 2339 C C . LYS A 1 289 ? -17.258 -8.371 26.620 1.00 89.94 289 LYS A C 1
ATOM 2341 O O . LYS A 1 289 ? -16.163 -8.469 27.165 1.00 89.94 289 LYS A O 1
ATOM 2346 N N . PHE A 1 290 ? -17.566 -9.003 25.487 1.00 87.50 290 PHE A N 1
ATOM 2347 C CA . PHE A 1 290 ? -16.620 -9.871 24.787 1.00 87.50 290 PHE A CA 1
ATOM 2348 C C . PHE A 1 290 ? -15.420 -9.082 24.245 1.00 87.50 290 PHE A C 1
ATOM 2350 O O . PHE A 1 290 ? -14.279 -9.475 24.473 1.00 87.50 290 PHE A O 1
ATOM 2357 N N . ALA A 1 291 ? -15.658 -7.931 23.606 1.00 86.31 291 ALA A N 1
ATOM 2358 C CA . ALA A 1 291 ? -14.597 -7.069 23.084 1.00 86.31 291 ALA A CA 1
ATOM 2359 C C . ALA A 1 291 ? -13.647 -6.577 24.191 1.00 86.31 291 ALA A C 1
ATOM 2361 O O . ALA A 1 291 ? -12.429 -6.645 24.035 1.00 86.31 291 ALA A O 1
ATOM 2362 N N . VAL A 1 292 ? -14.196 -6.132 25.326 1.00 88.06 292 VAL A N 1
ATOM 2363 C CA . VAL A 1 292 ? -13.413 -5.700 26.493 1.00 88.06 292 VAL A CA 1
ATOM 2364 C C . VAL A 1 292 ? -12.656 -6.868 27.124 1.00 88.06 292 VAL A C 1
ATOM 2366 O O . VAL A 1 292 ? -11.519 -6.685 27.544 1.00 88.06 292 VAL A O 1
ATOM 2369 N N . TRP A 1 293 ? -13.255 -8.060 27.194 1.00 89.31 293 TRP A N 1
ATOM 2370 C CA . TRP A 1 293 ? -12.607 -9.247 27.757 1.00 89.31 293 TRP A CA 1
ATOM 2371 C C . TRP A 1 293 ? -11.414 -9.720 26.919 1.00 89.31 293 TRP A C 1
ATOM 2373 O O . TRP A 1 293 ? -10.356 -9.952 27.488 1.00 89.31 293 TRP A O 1
ATOM 2383 N N . VAL A 1 294 ? -11.547 -9.789 25.589 1.00 82.31 294 VAL A N 1
ATOM 2384 C CA . VAL A 1 294 ? -10.443 -10.178 24.684 1.00 82.31 294 VAL A CA 1
ATOM 2385 C C . VAL A 1 294 ? -9.267 -9.194 24.747 1.00 82.31 294 VAL A C 1
ATOM 2387 O O . VAL A 1 294 ? -8.135 -9.561 24.449 1.00 82.31 294 VAL A O 1
ATOM 2390 N N . ALA A 1 295 ? -9.528 -7.938 25.108 1.00 80.38 295 ALA A N 1
ATOM 2391 C CA . ALA A 1 295 ? -8.511 -6.897 25.196 1.00 80.38 295 ALA A CA 1
ATOM 2392 C C . ALA A 1 295 ? -7.765 -6.833 26.542 1.00 80.38 295 ALA A C 1
ATOM 2394 O O . ALA A 1 295 ? -6.834 -6.030 26.656 1.00 80.38 295 ALA A O 1
ATOM 2395 N N . LYS A 1 296 ? -8.194 -7.601 27.551 1.00 71.69 296 LYS A N 1
ATOM 2396 C CA . LYS A 1 296 ? -7.493 -7.741 28.837 1.00 71.69 296 LYS A CA 1
ATOM 2397 C C . LYS A 1 296 ? -6.351 -8.741 28.715 1.00 71.69 296 LYS A C 1
ATOM 2399 O O . LYS A 1 296 ? -5.295 -8.449 29.314 1.00 71.69 296 LYS A O 1
#

Foldseek 3Di:
DDDDDDDDDDDDDDDDDDDDDDDDDDDDDDDDDDDDDDDDDDDDDDDDDDDDDDDDDDDPVPPVVVVVCPPPVNVVVVVVVVVVVVVVVVVVVVVVVVVVVVVVVVVVVVVVVVVCVVCVVVVNNCDPVVVVVVVVVLVVLLVVLVVLLPDPPDDPVVSLVVLVVSVCVNLVVLVVVLVVLVVVLVSVLVVLPDDPVLVCLLVVLQDDPCCCPVDPVNCCCQCPVVNHDPVRVVVSNVCSVVSNVVVVVSVVVNVVSVVVSVVVNVVSVVVSVVVVVVCVVDRSNRVSVVSSVVVD

Radius of gyration: 39.18 Å; chains: 1; bounding box: 93×104×101 Å

Secondary structure (DSSP, 8-state):
-PPPPPPPPPPPPPPPPPPP----PPPP----------PPPP----------------SSSHHHHHTTTTSHHHHHHHHHHHHHHHHHHHHHHHHHHHHHHHHHHHHHHHHHHHHHHHHHHTT-TTSHHHHHHHHHHHHHHHHHHHHHHH--SS-HHHHHHHHHHHHHHHHTHHHHHHHHHHHHHHHHHHHHSPPHHHHHHHHHHTS-HHHHHT-SHHHIIIIIII---HHHHHHHHTTHHHHHHHHHHHHHHHHHHHHHHHHHHHHHHHHHHHHHHHHHTS-HHHHHHHHHHHT-

Organism: NCBI:txid91324